Protein AF-A0A1B0BIH5-F1 (afdb_monomer)

Mean predicted aligned error: 12.1 Å

Sequence (195 aa):
MKLTLVIAVMALCLFLTCVTANADNYDKSQEFEDPSVKGFVGSVVWFFKMILQTLRGVNCTIKGAIMVIESSETMIADIQDCRVASSKEVEAVIDSAEEVIRIANNILHIGENVCNIPDGAEETDPDQVPPLMCTKLLLKEVIALNNQIGLTIKLVGMVPVDAGECVTTALYTYRNEIAGFPTFVKECSNRRQEN

Foldseek 3Di:
DDDDDDDDDDDDPDDDDDPDPDDPDPPDPPDPDPVVCVVVLVVLLVLLLVLLQWQLLLVLLLVLLVLLLVLLVQLVVLLVVVVDDDDPLLVVLNVLSVVLNVLSVQSVVLSVPPQVQPVCCCVVPGNDGTDPVSSVSNSVSSSVNVVSLVVSLVSLVVDDPVSDPSNNVSSVSSNVSSVCSSVSSVVSSPDDPPD

Organism: NCBI:txid67801

Structure (mmCIF, N/CA/C/O backbone):
data_AF-A0A1B0BIH5-F1
#
_entry.id   AF-A0A1B0BIH5-F1
#
loop_
_atom_site.group_PDB
_atom_site.id
_atom_site.type_symbol
_atom_site.label_atom_id
_atom_site.label_alt_id
_atom_site.label_comp_id
_atom_site.label_asym_id
_atom_site.label_entity_id
_atom_site.label_seq_id
_atom_site.pdbx_PDB_ins_code
_atom_site.Cartn_x
_atom_site.Cartn_y
_atom_site.Cartn_z
_atom_site.occupancy
_atom_site.B_iso_or_equiv
_atom_site.auth_seq_id
_atom_site.auth_comp_id
_atom_site.auth_asym_id
_atom_site.auth_atom_id
_atom_site.pdbx_PDB_model_num
ATOM 1 N N . MET A 1 1 ? -35.830 -22.202 -64.905 1.00 41.62 1 MET A N 1
ATOM 2 C CA . MET A 1 1 ? -35.700 -23.483 -64.179 1.00 41.62 1 MET A CA 1
ATOM 3 C C . MET A 1 1 ? -34.312 -23.578 -63.566 1.00 41.62 1 MET A C 1
ATOM 5 O O . MET A 1 1 ? -33.358 -23.781 -64.300 1.00 41.62 1 MET A O 1
ATOM 9 N N . LYS A 1 2 ? -34.211 -23.397 -62.247 1.00 36.97 2 LYS A N 1
ATOM 10 C CA . LYS A 1 2 ? -33.289 -24.099 -61.341 1.00 36.97 2 LYS A CA 1
ATOM 11 C C . LYS A 1 2 ? -33.862 -23.903 -59.936 1.00 36.97 2 LYS A C 1
ATOM 13 O O . LYS A 1 2 ? -34.159 -22.785 -59.533 1.00 36.97 2 LYS A O 1
ATOM 18 N N . LEU A 1 3 ? -34.156 -25.034 -59.317 1.00 37.34 3 LEU A N 1
ATOM 19 C CA . LEU A 1 3 ? -35.000 -25.271 -58.157 1.00 37.34 3 LEU A CA 1
ATOM 20 C C . LEU A 1 3 ? -34.135 -26.068 -57.181 1.00 37.34 3 LEU A C 1
ATOM 22 O O . LEU A 1 3 ? -33.681 -27.129 -57.589 1.00 37.34 3 LEU A O 1
ATOM 26 N N . THR A 1 4 ? -33.921 -25.539 -55.972 1.00 51.72 4 THR A N 1
ATOM 27 C CA . THR A 1 4 ? -33.514 -26.211 -54.708 1.00 51.72 4 THR A CA 1
ATOM 28 C C . THR A 1 4 ? -33.143 -25.078 -53.732 1.00 51.72 4 THR A C 1
ATOM 30 O O . THR A 1 4 ? -32.189 -24.361 -54.013 1.00 51.72 4 THR A O 1
ATOM 33 N N . LEU A 1 5 ? -33.907 -24.703 -52.691 1.00 40.91 5 LEU A N 1
ATOM 34 C CA . LEU A 1 5 ? -34.463 -25.492 -51.571 1.00 40.91 5 LEU A CA 1
ATOM 35 C C . LEU A 1 5 ? -33.300 -26.272 -50.913 1.00 40.91 5 LEU A C 1
ATOM 37 O O . LEU A 1 5 ? -32.733 -27.134 -51.569 1.00 40.91 5 LEU A O 1
ATOM 41 N N . VAL A 1 6 ? -32.837 -25.980 -49.688 1.00 43.03 6 VAL A N 1
ATOM 42 C CA . VAL A 1 6 ? -33.403 -26.531 -48.439 1.00 43.03 6 VAL A CA 1
ATOM 43 C C . VAL A 1 6 ? -32.473 -26.198 -47.241 1.00 43.03 6 VAL A C 1
ATOM 45 O O . VAL A 1 6 ? -31.282 -26.479 -47.295 1.00 43.03 6 VAL A O 1
ATOM 48 N N . ILE A 1 7 ? -33.094 -25.694 -46.163 1.00 50.44 7 ILE A N 1
ATOM 49 C CA . ILE A 1 7 ? -32.844 -25.894 -44.712 1.00 50.44 7 ILE A CA 1
ATOM 50 C C . ILE A 1 7 ? -31.737 -25.115 -43.975 1.00 50.44 7 ILE A C 1
ATOM 52 O O . ILE A 1 7 ? -30.540 -25.359 -44.079 1.00 50.44 7 ILE A O 1
ATOM 56 N N . ALA A 1 8 ? -32.245 -24.261 -43.080 1.00 42.44 8 ALA A N 1
ATOM 57 C CA . ALA A 1 8 ? -31.620 -23.763 -41.867 1.00 42.44 8 ALA A CA 1
ATOM 58 C C . ALA A 1 8 ? -31.309 -24.896 -40.873 1.00 42.44 8 ALA A C 1
ATOM 60 O O . ALA A 1 8 ? -32.195 -25.670 -40.519 1.00 42.44 8 ALA A O 1
ATOM 61 N N . VAL A 1 9 ? -30.087 -24.923 -40.345 1.00 45.00 9 VAL A N 1
ATOM 62 C CA . VAL A 1 9 ? -29.751 -25.680 -39.133 1.00 45.00 9 VAL A CA 1
ATOM 63 C C . VAL A 1 9 ? -29.505 -24.671 -38.014 1.00 45.00 9 VAL A C 1
ATOM 65 O O . VAL A 1 9 ? -28.382 -24.267 -37.741 1.00 45.00 9 VAL A O 1
ATOM 68 N N . MET A 1 10 ? -30.600 -24.225 -37.395 1.00 48.50 10 MET A N 1
ATOM 69 C CA . MET A 1 10 ? -30.589 -23.824 -35.991 1.00 48.50 10 MET A CA 1
ATOM 70 C C . MET A 1 10 ? -30.958 -25.064 -35.183 1.00 48.50 10 MET A C 1
ATOM 72 O O . MET A 1 10 ? -32.123 -25.452 -35.159 1.00 48.50 10 MET A O 1
ATOM 76 N N . ALA A 1 11 ? -29.975 -25.684 -34.537 1.00 38.00 11 ALA A N 1
ATOM 77 C CA . ALA A 1 11 ? -30.219 -26.594 -33.428 1.00 38.00 11 ALA A CA 1
ATOM 78 C C . ALA A 1 11 ? -28.951 -26.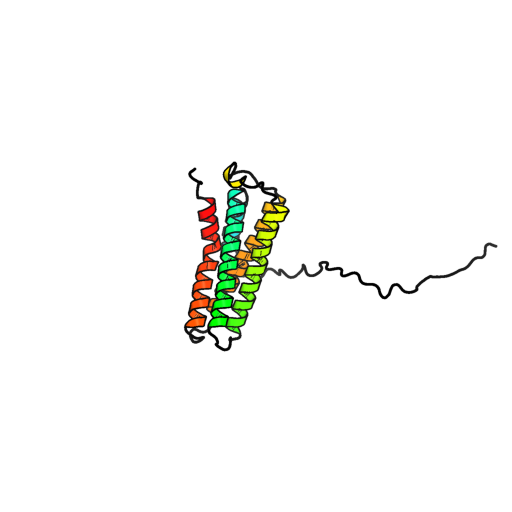746 -32.580 1.00 38.00 11 ALA A C 1
ATOM 80 O O . ALA A 1 11 ? -27.933 -27.236 -33.053 1.00 38.00 11 ALA A O 1
ATOM 81 N N . LEU A 1 12 ? -29.092 -26.351 -31.313 1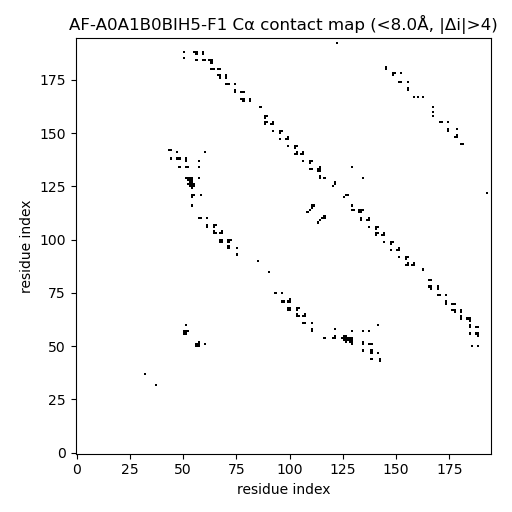.00 39.91 12 LEU A N 1
ATOM 82 C CA . LEU A 1 12 ? -28.483 -26.978 -30.140 1.00 39.91 12 LEU A CA 1
ATOM 83 C C . LEU A 1 12 ? -26.952 -27.145 -30.129 1.00 39.91 12 LEU A C 1
ATOM 85 O O . LEU A 1 12 ? -26.424 -28.224 -30.367 1.00 39.91 12 LEU A O 1
ATOM 89 N N . CYS A 1 13 ? -26.274 -26.117 -29.623 1.00 35.59 13 CYS A N 1
ATOM 90 C CA . CYS A 1 13 ? -25.141 -26.314 -28.716 1.00 35.59 13 CYS A CA 1
ATOM 91 C C . CYS A 1 13 ? -25.508 -25.700 -27.358 1.00 35.59 13 CYS A C 1
ATOM 93 O O . CYS A 1 13 ? -25.005 -24.647 -26.978 1.00 35.59 13 CYS A O 1
ATOM 95 N N . LEU A 1 14 ? -26.445 -26.335 -26.650 1.00 45.31 14 LEU A N 1
ATOM 96 C CA . LEU A 1 14 ? -26.559 -26.185 -25.202 1.00 45.31 14 LEU A CA 1
ATOM 97 C C . LEU A 1 14 ? -25.974 -27.446 -24.563 1.00 45.31 14 LEU A C 1
ATOM 99 O O . LEU A 1 14 ? -26.313 -28.556 -24.966 1.00 45.31 14 LEU A O 1
ATOM 103 N N . PHE A 1 15 ? -25.146 -27.212 -23.545 1.00 48.34 15 PHE A N 1
ATOM 104 C CA . PHE A 1 15 ? -24.547 -28.171 -22.613 1.00 48.34 15 PHE A CA 1
ATOM 105 C C . PHE A 1 15 ? -23.306 -28.925 -23.100 1.00 48.34 15 PHE A C 1
ATOM 107 O O . PHE A 1 15 ? -23.358 -30.114 -23.382 1.00 48.34 15 PHE A O 1
ATOM 114 N N . LEU A 1 16 ? -22.157 -28.244 -23.062 1.00 40.78 16 LEU A N 1
ATOM 115 C CA . LEU A 1 16 ? -20.954 -28.772 -22.411 1.00 40.78 16 LEU A CA 1
ATOM 116 C C . LEU A 1 16 ? -20.004 -27.611 -22.072 1.00 40.78 16 LEU A C 1
ATOM 118 O O . LEU A 1 16 ? -19.616 -26.816 -22.920 1.00 40.78 16 LEU A O 1
ATOM 122 N N . THR A 1 17 ? -19.737 -27.509 -20.775 1.00 51.06 17 THR A N 1
ATOM 123 C CA . THR A 1 17 ? -18.776 -26.676 -20.042 1.00 51.06 17 THR A CA 1
ATOM 124 C C . THR A 1 17 ? -17.623 -26.065 -20.847 1.00 51.06 17 THR A C 1
ATOM 126 O O . THR A 1 17 ? -16.693 -26.768 -21.232 1.00 51.06 17 THR A O 1
ATOM 129 N N . CYS A 1 18 ? -17.605 -24.734 -20.920 1.00 36.53 18 CYS A N 1
ATOM 130 C CA . CYS A 1 18 ? -16.373 -23.953 -20.899 1.00 36.53 18 CYS A CA 1
ATOM 131 C C . CYS A 1 18 ? -16.541 -22.866 -19.837 1.00 36.53 18 CYS A C 1
ATOM 133 O O . CYS A 1 18 ? -17.320 -21.930 -20.001 1.00 36.53 18 CYS A O 1
ATOM 135 N N . VAL A 1 19 ? -15.825 -23.029 -18.725 1.00 42.16 19 VAL A N 1
ATOM 136 C CA . VAL A 1 19 ? -15.464 -21.927 -17.837 1.00 42.16 19 VAL A CA 1
ATOM 137 C C . VAL A 1 19 ? -14.677 -20.941 -18.692 1.00 42.16 19 VAL A C 1
ATOM 139 O O . VAL A 1 19 ? -13.535 -21.200 -19.055 1.00 42.16 19 VAL A O 1
ATOM 142 N N . THR A 1 20 ? -15.307 -19.831 -19.055 1.00 40.75 20 THR A N 1
ATOM 143 C CA . THR A 1 20 ? -14.610 -18.648 -19.547 1.00 40.75 20 THR A CA 1
ATOM 144 C C . THR A 1 20 ? -14.736 -17.583 -18.475 1.00 40.75 20 THR A C 1
ATOM 146 O O . THR A 1 20 ? -15.697 -16.818 -18.442 1.00 40.75 20 THR A O 1
ATOM 149 N N . ALA A 1 21 ? -13.756 -17.564 -17.575 1.00 42.09 21 ALA A N 1
ATOM 150 C CA . ALA A 1 21 ? -13.329 -16.320 -16.966 1.00 42.09 21 ALA A CA 1
ATOM 151 C C . ALA A 1 21 ? -12.783 -15.444 -18.101 1.00 42.09 21 ALA A C 1
ATOM 153 O O . ALA A 1 21 ? -11.800 -15.812 -18.732 1.00 42.09 21 ALA A O 1
ATOM 154 N N . ASN A 1 22 ? -13.484 -14.361 -18.417 1.00 36.41 22 ASN A N 1
ATOM 155 C CA . ASN A 1 22 ? -12.976 -13.169 -19.094 1.00 36.41 22 ASN A CA 1
ATOM 156 C C . ASN A 1 22 ? -14.029 -12.088 -18.830 1.00 36.41 22 ASN A C 1
ATOM 158 O O . ASN A 1 22 ? -15.199 -12.260 -19.147 1.00 36.41 22 ASN A O 1
ATOM 162 N N . ALA A 1 23 ? -13.705 -11.149 -17.949 1.00 39.81 23 ALA A N 1
ATOM 163 C CA . ALA A 1 23 ? -13.048 -9.906 -18.339 1.00 39.81 23 ALA A CA 1
ATOM 164 C C . ALA A 1 23 ? -14.039 -9.006 -19.074 1.00 39.81 23 ALA A C 1
ATOM 166 O O . ALA A 1 23 ? -13.910 -8.843 -20.270 1.00 39.81 23 ALA A O 1
ATOM 167 N N . ASP A 1 24 ? -15.010 -8.466 -18.331 1.00 34.19 24 ASP A N 1
ATOM 168 C CA . ASP A 1 24 ? -15.819 -7.299 -18.702 1.00 34.19 24 ASP A CA 1
ATOM 169 C C . ASP A 1 24 ? -16.400 -6.676 -17.417 1.00 34.19 24 ASP A C 1
ATOM 171 O O . ASP A 1 24 ? -17.595 -6.720 -17.139 1.00 34.19 24 ASP A O 1
ATOM 175 N N . ASN A 1 25 ? -15.527 -6.129 -16.569 1.00 36.31 25 ASN A N 1
ATOM 176 C CA . ASN A 1 25 ? -15.916 -5.082 -15.621 1.00 36.31 25 ASN A CA 1
ATOM 177 C C . ASN A 1 25 ? -14.732 -4.130 -15.427 1.00 36.31 25 ASN A C 1
ATOM 179 O O . ASN A 1 25 ? -14.110 -4.053 -14.372 1.00 36.31 25 ASN A O 1
ATOM 183 N N . TYR A 1 26 ? -14.360 -3.481 -16.528 1.00 39.31 26 TYR A N 1
ATOM 184 C CA . TYR A 1 26 ? -13.350 -2.433 -16.564 1.00 39.31 26 TYR A CA 1
ATOM 185 C C . TYR A 1 26 ? -13.995 -1.145 -17.074 1.00 39.31 26 TYR A C 1
ATOM 187 O O . TYR A 1 26 ? -13.662 -0.664 -18.149 1.00 39.31 26 TYR A O 1
ATOM 195 N N . ASP A 1 27 ? -14.967 -0.623 -16.328 1.00 39.25 27 ASP A N 1
ATOM 196 C CA . ASP A 1 27 ? -15.373 0.780 -16.444 1.00 39.25 27 ASP A CA 1
ATOM 197 C C . ASP A 1 27 ? -16.138 1.237 -15.197 1.00 39.25 27 ASP A C 1
ATOM 199 O O . ASP A 1 27 ? -17.362 1.372 -15.203 1.00 39.25 27 ASP A O 1
ATOM 203 N N . LYS A 1 28 ? -15.413 1.445 -14.089 1.00 28.50 28 LYS A N 1
ATOM 204 C CA . LYS A 1 28 ? -15.825 2.431 -13.078 1.00 28.50 28 LYS A CA 1
ATOM 205 C C . LYS A 1 28 ? -14.696 2.861 -12.146 1.00 28.50 28 LYS A C 1
ATOM 207 O O . LYS A 1 28 ? -14.853 2.910 -10.934 1.00 28.50 28 LYS A O 1
ATOM 212 N N . SER A 1 29 ? -13.568 3.270 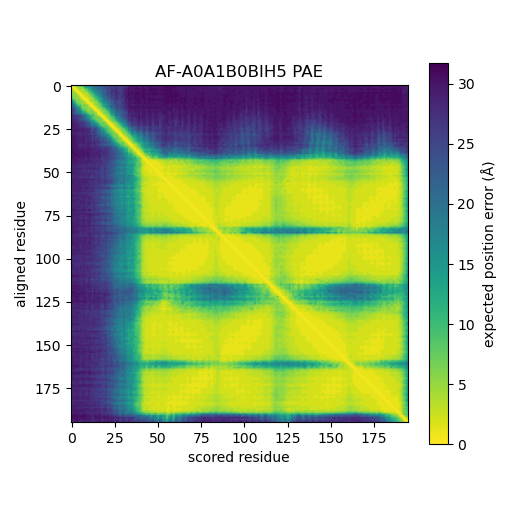-12.712 1.00 38.97 29 SER A N 1
ATOM 213 C CA . SER A 1 29 ? -12.691 4.224 -12.026 1.00 38.97 29 SER A CA 1
ATOM 214 C C . SER A 1 29 ? -13.138 5.629 -12.424 1.00 38.97 29 SER A C 1
ATOM 216 O O . SER A 1 29 ? -12.402 6.359 -13.080 1.00 38.97 29 SER A O 1
ATOM 218 N N . GLN A 1 30 ? -14.387 5.989 -12.094 1.00 32.81 30 GLN A N 1
ATOM 219 C CA . GLN A 1 30 ? -14.792 7.390 -12.133 1.00 32.81 30 GLN A CA 1
ATOM 220 C C . GLN A 1 30 ? -14.002 8.112 -11.046 1.00 32.81 30 GLN A C 1
ATOM 222 O O . GLN A 1 30 ? -14.322 8.051 -9.865 1.00 32.81 30 GLN A O 1
ATOM 227 N N . GLU A 1 31 ? -12.911 8.708 -11.504 1.00 41.88 31 GLU A N 1
ATOM 228 C CA . GLU A 1 31 ? -12.283 9.939 -11.055 1.00 41.88 31 GLU A CA 1
ATOM 229 C C . GLU A 1 31 ? -13.140 10.724 -10.047 1.00 41.88 31 GLU A C 1
ATOM 231 O O . GLU A 1 31 ? -13.912 11.616 -10.396 1.00 41.88 31 GLU A O 1
ATOM 236 N N . PHE A 1 32 ? -12.996 10.389 -8.763 1.00 34.03 32 PHE A N 1
ATOM 237 C CA . PHE A 1 32 ? -13.359 11.286 -7.674 1.00 34.03 32 PHE A CA 1
ATOM 238 C C . PHE A 1 32 ? -12.209 12.289 -7.515 1.00 34.03 32 PHE A C 1
ATOM 240 O O . PHE A 1 32 ? -11.380 12.193 -6.611 1.00 34.03 32 PHE A O 1
ATOM 247 N N . GLU A 1 33 ? -12.106 13.223 -8.463 1.00 39.44 33 GLU A N 1
ATOM 248 C CA . GLU A 1 33 ? -11.254 14.400 -8.317 1.00 39.44 33 GLU A CA 1
ATOM 249 C C . GLU A 1 33 ? -11.951 15.393 -7.375 1.00 39.44 33 GLU A C 1
ATOM 251 O O . GLU A 1 33 ? -12.768 16.217 -7.784 1.00 39.44 33 GLU A O 1
ATOM 256 N N . ASP A 1 34 ? -11.612 15.328 -6.087 1.00 38.59 34 ASP A N 1
ATOM 257 C CA . ASP A 1 34 ? -11.803 16.465 -5.188 1.00 38.59 34 ASP A CA 1
ATOM 258 C C . ASP A 1 34 ? -10.866 17.605 -5.655 1.00 38.59 34 ASP A C 1
ATOM 260 O O . ASP A 1 34 ? -9.644 17.413 -5.722 1.00 38.59 34 ASP A O 1
ATOM 264 N N . PRO A 1 35 ? -11.384 18.802 -5.986 1.00 32.34 35 PRO A N 1
ATOM 265 C CA . PRO A 1 35 ? -10.587 19.904 -6.526 1.00 32.34 35 PRO A CA 1
ATOM 266 C C . PRO A 1 35 ? -9.498 20.423 -5.568 1.00 32.34 35 PRO A C 1
ATOM 268 O O . PRO A 1 35 ? -8.569 21.090 -6.024 1.00 32.34 35 PRO A O 1
ATOM 271 N N . SER A 1 36 ? -9.547 20.093 -4.271 1.00 33.06 36 SER A N 1
ATOM 272 C CA . SER A 1 36 ? -8.481 20.409 -3.305 1.00 33.06 36 SER A CA 1
ATOM 273 C C . SER A 1 36 ? -7.275 19.452 -3.370 1.00 33.06 36 SER A C 1
ATOM 275 O O . SER A 1 36 ? -6.185 19.785 -2.904 1.00 33.06 36 SER A O 1
ATOM 277 N N . VAL A 1 37 ? -7.435 18.285 -4.006 1.00 42.53 37 VAL A N 1
ATOM 278 C CA . VAL A 1 37 ? -6.454 17.184 -4.060 1.00 42.53 37 VAL A CA 1
ATOM 279 C C . VAL A 1 37 ? -5.566 17.246 -5.319 1.00 42.53 37 VAL A C 1
ATOM 281 O O . VAL A 1 37 ? -4.496 16.632 -5.375 1.00 42.53 37 VAL A O 1
ATOM 284 N N . LYS A 1 38 ? -5.936 18.073 -6.307 1.00 37.28 38 LYS A N 1
ATOM 285 C CA . LYS A 1 38 ? -5.273 18.177 -7.622 1.00 37.28 38 LYS A CA 1
ATOM 286 C C . LYS A 1 38 ? -3.800 18.620 -7.552 1.00 37.28 38 LYS A C 1
ATOM 288 O O . LYS A 1 38 ? -2.982 18.190 -8.362 1.00 37.28 38 LYS A O 1
ATOM 293 N N . GLY A 1 39 ? -3.434 19.422 -6.546 1.00 35.12 39 GLY A N 1
ATOM 294 C CA . GLY A 1 39 ? -2.041 19.826 -6.295 1.00 35.12 39 GLY A CA 1
ATOM 295 C C . GLY A 1 39 ? -1.184 18.752 -5.608 1.00 35.12 39 GLY A C 1
ATOM 296 O O . GLY A 1 39 ? 0.021 18.687 -5.839 1.00 35.12 39 GLY A O 1
ATOM 297 N N . PHE A 1 40 ? -1.798 17.881 -4.801 1.00 47.50 40 PHE A N 1
ATOM 298 C CA . PHE A 1 40 ? -1.109 16.812 -4.069 1.00 47.50 40 PHE A CA 1
ATOM 299 C C . PHE A 1 40 ? -0.869 15.580 -4.957 1.00 47.50 40 PHE A C 1
ATOM 301 O O . PHE A 1 40 ? 0.225 15.015 -4.958 1.00 47.50 40 PHE A O 1
ATOM 308 N N . VAL A 1 41 ? -1.848 15.226 -5.798 1.00 53.81 41 VAL A N 1
ATOM 309 C CA . VAL A 1 41 ? -1.760 14.079 -6.722 1.00 53.81 41 VAL A CA 1
ATOM 310 C C . VAL A 1 41 ? -0.685 14.290 -7.785 1.00 53.81 41 VAL A C 1
ATOM 312 O O . VAL A 1 41 ? 0.080 13.370 -8.066 1.00 53.81 41 VAL A O 1
ATOM 315 N N . GLY A 1 42 ? -0.540 15.509 -8.317 1.00 62.81 42 GLY A N 1
ATOM 316 C CA . GLY A 1 42 ? 0.505 15.812 -9.302 1.00 62.81 42 GLY A CA 1
ATOM 317 C C . GLY A 1 42 ? 1.925 15.545 -8.784 1.00 62.81 42 GLY A C 1
ATOM 318 O O . GLY A 1 42 ? 2.760 15.015 -9.518 1.00 62.81 42 GLY A O 1
ATOM 319 N N . SER A 1 43 ? 2.181 15.845 -7.506 1.00 76.62 43 SER A N 1
ATOM 320 C CA . SER A 1 43 ? 3.485 15.638 -6.861 1.00 76.62 43 SER A CA 1
ATOM 321 C C . SER A 1 43 ? 3.814 14.150 -6.687 1.00 76.62 43 SER A C 1
ATOM 323 O O . SER A 1 43 ? 4.913 13.710 -7.027 1.00 76.62 43 SER A O 1
ATOM 325 N N . VAL A 1 44 ? 2.841 13.352 -6.236 1.00 78.62 44 VAL A N 1
ATOM 326 C CA . VAL A 1 44 ? 3.016 11.907 -6.016 1.00 78.62 44 VAL A CA 1
ATOM 327 C C . VAL A 1 44 ? 3.174 11.146 -7.334 1.00 78.62 44 VAL A C 1
ATOM 329 O O . VAL A 1 44 ? 4.059 10.301 -7.460 1.00 78.62 44 VAL A O 1
ATOM 332 N N . VAL A 1 45 ? 2.375 11.484 -8.351 1.00 83.06 45 VAL A N 1
ATOM 333 C CA . VAL A 1 45 ? 2.488 10.892 -9.694 1.00 83.06 45 VAL A CA 1
ATOM 334 C C . VAL A 1 45 ? 3.870 11.158 -10.287 1.00 83.06 45 VAL A C 1
ATOM 336 O O . VAL A 1 45 ? 4.501 10.252 -10.832 1.00 83.06 45 VAL A O 1
ATOM 339 N N . TRP A 1 46 ? 4.358 12.397 -10.179 1.00 88.06 46 TRP A N 1
ATOM 340 C CA . TRP A 1 46 ? 5.679 12.758 -10.685 1.00 88.06 46 TRP A CA 1
ATOM 341 C C . TRP A 1 46 ? 6.797 12.028 -9.932 1.00 88.06 46 TRP A C 1
ATOM 343 O O . TRP A 1 46 ? 7.707 11.492 -10.562 1.00 88.06 46 TRP A O 1
ATOM 353 N N . PHE A 1 47 ? 6.689 11.937 -8.607 1.00 89.62 47 PHE A N 1
ATOM 354 C CA . PHE A 1 47 ? 7.613 11.184 -7.764 1.00 89.62 47 PHE A CA 1
ATOM 355 C C . PHE A 1 47 ? 7.727 9.711 -8.188 1.00 89.62 47 PHE A C 1
ATOM 357 O O . PHE A 1 47 ? 8.828 9.246 -8.486 1.00 89.62 47 PHE A O 1
ATOM 364 N N . PHE A 1 48 ? 6.608 8.990 -8.302 1.00 90.88 48 PHE A N 1
ATOM 365 C CA . PHE A 1 48 ? 6.645 7.582 -8.710 1.00 90.88 48 PHE A CA 1
ATOM 366 C C . PHE A 1 48 ? 7.081 7.406 -10.162 1.00 90.88 48 PHE A C 1
ATOM 368 O O . PHE A 1 48 ? 7.795 6.458 -10.478 1.00 90.88 48 PHE A O 1
ATOM 375 N N . LYS A 1 49 ? 6.744 8.352 -11.044 1.00 91.31 49 LYS A N 1
ATOM 376 C CA . LYS A 1 49 ? 7.261 8.354 -12.415 1.00 91.31 49 LYS A CA 1
ATOM 377 C C . LYS A 1 49 ? 8.788 8.447 -12.454 1.00 91.31 49 LYS A C 1
ATOM 379 O O . LYS A 1 49 ? 9.379 7.825 -13.326 1.00 91.31 49 LYS A O 1
ATOM 384 N N . MET A 1 50 ? 9.410 9.209 -11.554 1.00 90.94 50 MET A N 1
ATOM 385 C CA . MET A 1 50 ? 10.871 9.309 -11.459 1.00 90.94 50 MET A CA 1
ATOM 386 C C . MET A 1 50 ? 11.493 8.038 -10.878 1.00 90.94 50 MET A C 1
ATOM 388 O O . MET A 1 50 ? 12.499 7.566 -11.393 1.00 90.94 50 MET A O 1
ATOM 392 N N . ILE A 1 51 ? 10.891 7.453 -9.840 1.00 90.25 51 ILE A N 1
ATOM 393 C CA . ILE A 1 51 ? 11.411 6.226 -9.222 1.00 90.25 51 ILE A CA 1
ATOM 394 C C . ILE A 1 51 ? 11.335 5.037 -10.181 1.00 90.25 51 ILE A C 1
ATOM 396 O O . ILE A 1 51 ? 12.308 4.312 -10.340 1.00 90.25 51 ILE A O 1
ATOM 400 N N . LEU A 1 52 ? 10.218 4.857 -10.884 1.00 93.44 52 LEU A N 1
ATOM 401 C CA . LEU A 1 52 ? 10.003 3.708 -11.771 1.00 93.44 52 LEU A CA 1
ATOM 402 C C . LEU A 1 52 ? 10.813 3.759 -13.084 1.00 93.44 52 LEU A C 1
ATOM 404 O O . LEU A 1 52 ? 10.607 2.922 -13.966 1.00 93.44 52 LEU A O 1
ATOM 408 N N . GLN A 1 53 ? 11.708 4.740 -13.241 1.00 90.12 53 GLN A N 1
ATOM 409 C CA . GLN A 1 53 ? 12.657 4.814 -14.357 1.00 90.12 53 GLN A CA 1
ATOM 410 C C . GLN A 1 53 ? 13.883 3.918 -14.171 1.00 90.12 53 GLN A C 1
ATOM 412 O O . GLN A 1 53 ? 14.649 3.774 -15.119 1.00 90.12 53 GLN A O 1
ATOM 417 N N . THR A 1 54 ? 14.062 3.317 -12.993 1.00 90.06 54 THR A N 1
ATOM 418 C CA . THR A 1 54 ? 15.188 2.424 -12.698 1.00 90.06 54 THR A CA 1
ATOM 419 C C . THR A 1 54 ? 14.706 1.085 -12.147 1.00 90.06 54 THR A C 1
ATOM 421 O O . THR A 1 54 ? 13.665 1.015 -11.483 1.00 90.06 54 THR A O 1
ATOM 424 N N . LEU A 1 55 ? 15.470 0.013 -12.381 1.00 88.81 55 LEU A N 1
ATOM 425 C CA . LEU A 1 55 ? 15.203 -1.300 -11.782 1.00 88.81 55 LEU A CA 1
ATOM 426 C C . LEU A 1 55 ? 15.186 -1.238 -10.255 1.00 88.81 55 LEU A C 1
ATOM 428 O O . LEU A 1 55 ? 14.310 -1.833 -9.625 1.00 88.81 55 LEU A O 1
ATOM 432 N N . ARG A 1 56 ? 16.092 -0.456 -9.651 1.00 89.56 56 ARG A N 1
ATOM 433 C CA . ARG A 1 56 ? 16.089 -0.218 -8.203 1.00 89.56 56 ARG A CA 1
ATOM 434 C C . ARG A 1 56 ? 14.751 0.349 -7.740 1.00 89.56 56 ARG A C 1
ATOM 436 O O . ARG A 1 56 ? 14.191 -0.122 -6.754 1.00 89.56 56 ARG A O 1
ATOM 443 N N . GLY A 1 57 ? 14.228 1.353 -8.439 1.00 91.69 57 GLY A N 1
ATOM 444 C CA . GLY A 1 57 ? 12.957 1.960 -8.073 1.00 91.69 57 GLY A CA 1
ATOM 445 C C . GLY A 1 57 ? 11.762 1.028 -8.261 1.00 91.69 57 GLY A C 1
ATOM 446 O O . GLY A 1 57 ? 10.859 1.029 -7.423 1.00 91.69 57 GLY A O 1
ATOM 447 N N . VAL A 1 58 ? 11.782 0.177 -9.290 1.00 92.75 58 VAL A N 1
ATOM 448 C CA . VAL A 1 58 ? 10.796 -0.902 -9.457 1.00 92.75 58 VAL A CA 1
ATOM 449 C C . VAL A 1 58 ? 10.851 -1.883 -8.282 1.00 92.75 58 VAL A C 1
ATOM 451 O O . VAL A 1 58 ? 9.828 -2.097 -7.634 1.00 92.75 58 VAL A O 1
ATOM 454 N N . ASN A 1 59 ? 12.030 -2.406 -7.935 1.00 91.81 59 ASN A N 1
ATOM 455 C CA . ASN A 1 59 ? 12.188 -3.338 -6.813 1.00 91.81 59 ASN A CA 1
ATOM 456 C C . ASN A 1 59 ? 11.734 -2.712 -5.482 1.00 91.81 59 ASN A C 1
ATOM 458 O O . ASN A 1 59 ? 10.990 -3.311 -4.710 1.00 91.81 59 ASN A O 1
ATOM 462 N N . CYS A 1 60 ? 12.115 -1.460 -5.227 1.00 94.00 60 CYS A N 1
ATOM 463 C CA . CYS A 1 60 ? 11.688 -0.730 -4.035 1.00 94.00 60 CYS A CA 1
ATOM 464 C C . CYS A 1 60 ? 10.176 -0.502 -3.970 1.00 94.00 60 CYS A C 1
ATOM 466 O O . CYS A 1 60 ? 9.598 -0.534 -2.886 1.00 94.00 60 CYS A O 1
ATOM 468 N N . THR A 1 61 ? 9.532 -0.307 -5.119 1.00 95.44 61 THR A N 1
ATOM 469 C CA . THR A 1 61 ? 8.073 -0.208 -5.209 1.00 95.44 61 THR A CA 1
ATOM 470 C C . THR A 1 61 ? 7.409 -1.538 -4.853 1.00 95.44 61 THR A C 1
ATOM 472 O O . THR A 1 61 ? 6.456 -1.542 -4.079 1.00 95.44 61 THR A O 1
ATOM 475 N N . ILE A 1 62 ? 7.938 -2.662 -5.347 1.00 95.06 62 ILE A N 1
ATOM 476 C CA . ILE A 1 62 ? 7.446 -4.009 -5.015 1.00 95.06 62 ILE A CA 1
ATOM 477 C C . ILE A 1 62 ? 7.617 -4.288 -3.516 1.00 95.06 62 ILE A C 1
ATOM 479 O O . ILE A 1 62 ? 6.662 -4.681 -2.856 1.00 95.06 62 ILE A O 1
ATOM 483 N N . LYS A 1 63 ? 8.790 -3.991 -2.940 1.00 94.88 63 LYS A N 1
ATOM 484 C CA . LYS A 1 63 ? 9.024 -4.103 -1.487 1.00 94.88 63 LYS A CA 1
ATOM 485 C C . LYS A 1 63 ? 8.060 -3.238 -0.673 1.00 94.88 63 LYS A C 1
ATOM 487 O O . LYS A 1 63 ? 7.592 -3.661 0.377 1.00 94.88 63 LYS A O 1
ATOM 492 N N . GLY A 1 64 ? 7.745 -2.040 -1.164 1.00 96.38 64 GLY A N 1
ATOM 493 C CA . GLY A 1 64 ? 6.753 -1.171 -0.535 1.00 96.38 64 GLY A CA 1
ATOM 494 C C . GLY A 1 64 ? 5.343 -1.761 -0.600 1.00 96.38 64 GLY A C 1
ATOM 495 O O . GLY A 1 64 ? 4.602 -1.659 0.369 1.00 96.38 64 GLY A O 1
ATOM 496 N N . ALA A 1 65 ? 4.980 -2.406 -1.711 1.00 97.56 65 ALA A N 1
ATOM 497 C CA . ALA A 1 65 ? 3.702 -3.098 -1.841 1.00 97.56 65 ALA A CA 1
ATOM 498 C C . ALA A 1 65 ? 3.600 -4.292 -0.875 1.00 97.56 65 ALA A C 1
ATOM 500 O O . ALA A 1 65 ? 2.561 -4.448 -0.243 1.00 97.56 65 ALA A O 1
ATOM 501 N N . ILE A 1 66 ? 4.680 -5.064 -0.693 1.00 97.38 66 ILE A N 1
ATOM 502 C CA . ILE A 1 66 ? 4.746 -6.152 0.302 1.00 97.38 66 ILE A CA 1
ATOM 503 C C . ILE A 1 66 ? 4.488 -5.617 1.713 1.00 97.38 66 ILE A C 1
ATOM 505 O O . ILE A 1 66 ? 3.607 -6.127 2.393 1.00 97.38 66 ILE A O 1
ATOM 509 N N . MET A 1 67 ? 5.177 -4.545 2.122 1.00 97.38 67 MET A N 1
ATOM 510 C CA . MET A 1 67 ? 4.943 -3.920 3.432 1.00 97.38 67 MET A CA 1
ATOM 511 C C . MET A 1 67 ? 3.466 -3.551 3.628 1.00 97.38 67 MET A C 1
ATOM 513 O O . MET A 1 67 ? 2.884 -3.820 4.672 1.00 97.38 67 MET A O 1
ATOM 517 N N . VAL A 1 68 ? 2.843 -2.939 2.620 1.00 98.00 68 VAL A N 1
ATOM 518 C CA . VAL A 1 68 ? 1.441 -2.517 2.708 1.00 98.00 68 VAL A CA 1
ATOM 519 C C . VAL A 1 68 ? 0.482 -3.715 2.795 1.00 98.00 68 VAL A C 1
ATOM 521 O O . VAL A 1 68 ? -0.538 -3.614 3.483 1.00 98.00 68 VAL A O 1
ATOM 524 N N . ILE A 1 69 ? 0.797 -4.840 2.141 1.00 98.44 69 ILE A N 1
ATOM 525 C CA . ILE A 1 69 ? 0.057 -6.104 2.290 1.00 98.44 69 ILE A CA 1
ATOM 526 C C . ILE A 1 69 ? 0.170 -6.598 3.733 1.00 98.44 69 ILE A C 1
ATOM 528 O O . ILE A 1 69 ? -0.856 -6.754 4.389 1.00 98.44 69 ILE A O 1
ATOM 532 N N . GLU A 1 70 ? 1.394 -6.755 4.245 1.00 98.31 70 GLU A N 1
ATOM 533 C CA . GLU A 1 70 ? 1.661 -7.266 5.598 1.00 98.31 70 GLU A CA 1
ATOM 534 C C . GLU A 1 70 ? 0.953 -6.431 6.676 1.00 98.31 70 GLU A C 1
ATOM 536 O O . GLU A 1 70 ? 0.283 -6.979 7.553 1.00 98.31 70 GLU A O 1
ATOM 541 N N . SER A 1 71 ? 1.023 -5.100 6.578 1.00 98.25 71 SER A N 1
ATOM 542 C CA . SER A 1 71 ? 0.315 -4.186 7.483 1.00 98.25 71 SER A CA 1
ATOM 543 C C . SER A 1 71 ? -1.207 -4.334 7.403 1.00 98.25 71 SER A C 1
ATOM 545 O O . SER A 1 71 ? -1.894 -4.262 8.421 1.00 98.25 71 SER A O 1
ATOM 547 N N . SER A 1 72 ? -1.754 -4.534 6.200 1.00 98.50 72 SER A N 1
ATOM 548 C CA . SER A 1 72 ? -3.202 -4.684 6.002 1.00 98.50 72 SER A CA 1
ATOM 549 C C . SER A 1 72 ? -3.713 -6.013 6.555 1.00 98.50 72 SER A C 1
ATOM 551 O O . SER A 1 72 ? -4.723 -6.031 7.253 1.00 98.50 72 SER A O 1
ATOM 553 N N . GLU A 1 73 ? -3.000 -7.111 6.303 1.00 98.38 73 GLU A N 1
ATOM 554 C CA . GLU A 1 73 ? -3.329 -8.431 6.850 1.00 98.38 73 GLU A CA 1
ATOM 555 C C . GLU A 1 73 ? -3.226 -8.449 8.379 1.00 98.38 73 GLU A C 1
ATOM 557 O O . GLU A 1 73 ? -4.124 -8.960 9.050 1.00 98.38 73 GLU A O 1
ATOM 562 N N . THR A 1 74 ? -2.177 -7.828 8.931 1.00 98.38 74 THR A N 1
ATOM 563 C CA . THR A 1 74 ? -1.984 -7.703 10.385 1.00 98.38 74 THR A CA 1
ATOM 564 C C . THR A 1 74 ? -3.138 -6.942 11.028 1.00 98.38 74 THR A C 1
ATOM 566 O O . THR A 1 74 ? -3.704 -7.407 12.011 1.00 98.38 74 THR A O 1
ATOM 569 N N . MET A 1 75 ? -3.562 -5.820 10.441 1.00 97.69 75 MET A N 1
ATOM 570 C CA . MET A 1 75 ? -4.705 -5.056 10.943 1.00 97.69 75 MET A CA 1
ATOM 571 C C . MET A 1 75 ? -5.998 -5.874 10.961 1.00 97.69 75 MET A C 1
ATOM 573 O O . MET A 1 75 ? -6.722 -5.856 11.958 1.00 97.69 75 MET A O 1
ATOM 577 N N . ILE A 1 76 ? -6.287 -6.598 9.874 1.00 97.56 76 ILE A N 1
ATOM 578 C CA . ILE A 1 76 ? -7.489 -7.436 9.780 1.00 97.56 76 ILE A CA 1
ATOM 579 C C . ILE A 1 76 ? -7.459 -8.519 10.868 1.00 97.56 76 ILE A C 1
ATOM 581 O O . ILE A 1 76 ? -8.468 -8.732 11.544 1.00 97.56 76 ILE A O 1
ATOM 585 N N . ALA A 1 77 ? -6.309 -9.165 11.073 1.00 97.44 77 ALA A N 1
ATOM 586 C CA . ALA A 1 77 ? -6.128 -10.166 12.120 1.00 97.44 77 ALA A CA 1
ATOM 587 C C . ALA A 1 77 ? -6.293 -9.568 13.530 1.00 97.44 77 ALA A C 1
ATOM 589 O O . ALA A 1 77 ? -7.058 -10.102 14.334 1.00 97.44 77 ALA A O 1
ATOM 590 N N . ASP A 1 78 ? -5.663 -8.424 13.807 1.00 96.56 78 ASP A N 1
ATOM 591 C CA . ASP A 1 78 ? -5.743 -7.741 15.101 1.00 96.56 78 ASP A CA 1
ATOM 592 C C . ASP A 1 78 ? -7.190 -7.358 15.453 1.00 96.56 78 ASP A C 1
ATOM 594 O O . ASP A 1 78 ? -7.635 -7.554 16.586 1.00 96.56 78 ASP A O 1
ATOM 598 N N . ILE A 1 79 ? -7.969 -6.859 14.484 1.00 94.88 79 ILE A N 1
ATOM 599 C CA . ILE A 1 79 ? -9.385 -6.524 14.704 1.00 94.88 79 ILE A CA 1
ATOM 600 C C . ILE A 1 79 ? -10.221 -7.777 14.985 1.00 94.88 79 ILE A C 1
ATOM 602 O O . ILE A 1 79 ? -11.085 -7.747 15.869 1.00 94.88 79 ILE A O 1
ATOM 606 N N . GLN A 1 80 ? -9.967 -8.886 14.285 1.00 93.19 80 GLN A N 1
ATOM 607 C CA . GLN A 1 80 ? -10.637 -10.162 14.564 1.00 93.19 80 GLN A CA 1
ATOM 608 C C . GLN A 1 80 ? -10.325 -10.658 15.987 1.00 93.19 80 GLN A C 1
ATOM 610 O O . GLN A 1 80 ? -11.226 -11.111 16.705 1.00 93.19 80 GLN A O 1
ATOM 615 N N . ASP A 1 81 ? -9.079 -10.501 16.433 1.00 95.00 81 ASP A N 1
ATOM 616 C CA . ASP A 1 81 ? -8.627 -10.893 17.769 1.00 95.00 81 ASP A CA 1
ATOM 617 C C . ASP A 1 81 ? -9.178 -10.006 18.893 1.00 95.00 81 ASP A C 1
ATOM 619 O O . ASP A 1 81 ? -9.317 -10.472 20.030 1.00 95.00 81 ASP A O 1
ATOM 623 N N . CYS A 1 82 ? -9.610 -8.777 18.588 1.00 92.69 82 CYS A N 1
ATOM 624 C CA . CYS A 1 82 ? -10.305 -7.925 19.553 1.00 92.69 82 CYS A CA 1
ATOM 625 C C . CYS A 1 82 ? -11.642 -8.520 20.037 1.00 92.69 82 CYS A C 1
ATOM 627 O O . CYS A 1 82 ? -12.141 -8.097 21.082 1.00 92.69 82 CYS A O 1
ATOM 629 N N . ARG A 1 83 ? -12.234 -9.496 19.321 1.00 87.38 83 ARG A N 1
ATOM 630 C CA . ARG A 1 83 ? -13.483 -10.206 19.694 1.00 87.38 83 ARG A CA 1
ATOM 631 C C . ARG A 1 83 ? -14.660 -9.284 20.046 1.00 87.38 83 ARG A C 1
ATOM 633 O O . ARG A 1 83 ? -15.541 -9.661 20.823 1.00 87.38 83 ARG A O 1
ATOM 640 N N . VAL A 1 84 ? -14.691 -8.083 19.478 1.00 81.38 84 VAL A N 1
ATOM 641 C CA . VAL A 1 84 ? -15.805 -7.138 19.605 1.00 81.38 84 VAL A CA 1
ATOM 642 C C . VAL A 1 84 ? -16.694 -7.212 18.370 1.00 81.38 84 VAL A C 1
ATOM 644 O O . VAL A 1 84 ? -16.250 -7.603 17.293 1.00 81.38 84 VAL A O 1
ATOM 647 N N . ALA A 1 85 ? -17.968 -6.848 18.517 1.00 78.75 85 ALA A N 1
ATOM 648 C CA . ALA A 1 85 ? -18.830 -6.676 17.355 1.00 78.75 85 ALA A CA 1
ATOM 649 C C . ALA A 1 85 ? -18.308 -5.496 16.524 1.00 78.75 85 ALA A C 1
ATOM 651 O O . ALA A 1 85 ? -18.187 -4.384 17.039 1.00 78.75 85 ALA A O 1
ATOM 652 N N . SER A 1 86 ? -17.995 -5.752 15.258 1.00 78.94 86 SER A N 1
ATOM 653 C CA . SER A 1 86 ? -17.494 -4.733 14.342 1.00 78.94 86 SER A CA 1
ATOM 654 C C . SER A 1 86 ? -18.593 -3.725 13.996 1.00 78.94 86 SER A C 1
ATOM 656 O O . SER A 1 86 ? -19.741 -4.100 13.729 1.00 78.94 86 SER A O 1
ATOM 658 N N . SER A 1 87 ? -18.261 -2.434 14.049 1.00 90.00 87 SER A N 1
ATOM 659 C CA . SER A 1 87 ? -19.165 -1.370 13.610 1.00 90.00 87 SER A CA 1
ATOM 660 C C . SER A 1 87 ? -19.116 -1.232 12.089 1.00 90.00 87 SER A C 1
ATOM 662 O O . SER A 1 87 ? -18.179 -1.683 11.436 1.00 90.00 87 SER A O 1
ATOM 664 N N . LYS A 1 88 ? -20.104 -0.550 11.504 1.00 93.12 88 LYS A N 1
ATOM 665 C CA . LYS A 1 88 ? -20.125 -0.301 10.056 1.00 93.12 88 LYS A CA 1
ATOM 666 C C . LYS A 1 88 ? -18.882 0.466 9.582 1.00 93.12 88 LYS A C 1
ATOM 668 O O . LYS A 1 88 ? -18.416 0.261 8.467 1.00 93.12 88 LYS A O 1
ATOM 673 N N . GLU A 1 89 ? -18.372 1.368 10.411 1.00 93.69 89 GLU A N 1
ATOM 674 C CA . GLU A 1 89 ? -17.171 2.153 10.136 1.00 93.69 89 GLU A CA 1
ATOM 675 C C . GLU A 1 89 ? -15.916 1.277 10.162 1.00 93.69 89 GLU A C 1
ATOM 677 O O . GLU A 1 89 ? -15.046 1.454 9.316 1.00 93.69 89 GLU A O 1
ATOM 682 N N . VAL A 1 90 ? -15.841 0.316 11.090 1.00 94.25 90 VAL A N 1
ATOM 683 C CA . VAL A 1 90 ? -14.736 -0.651 11.160 1.00 94.25 90 VAL A CA 1
ATOM 684 C C . VAL A 1 90 ? -14.754 -1.580 9.945 1.00 94.25 90 VAL A C 1
ATOM 686 O O . VAL A 1 90 ? -13.728 -1.716 9.284 1.00 94.25 90 VAL A O 1
ATOM 689 N N . GLU A 1 91 ? -15.918 -2.126 9.582 1.00 95.44 91 GLU A N 1
ATOM 690 C CA . GLU A 1 91 ? -16.083 -2.930 8.359 1.00 95.44 91 GLU A CA 1
ATOM 691 C C . GLU A 1 91 ? -15.664 -2.153 7.104 1.00 95.44 91 GLU A C 1
A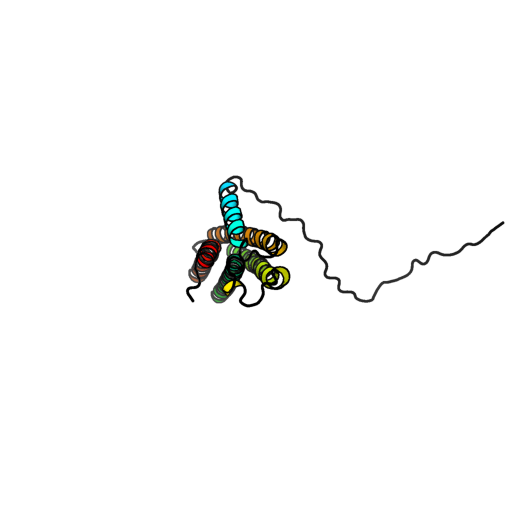TOM 693 O O . GLU A 1 91 ? -14.944 -2.676 6.263 1.00 95.44 91 GLU A O 1
ATOM 698 N N . ALA A 1 92 ? -16.014 -0.866 7.007 1.00 97.00 92 ALA A N 1
ATOM 699 C CA . ALA A 1 92 ? -15.590 -0.040 5.879 1.00 97.00 92 ALA A CA 1
ATOM 700 C C . ALA A 1 92 ? -14.059 0.113 5.791 1.00 97.00 92 ALA A C 1
ATOM 702 O O . ALA A 1 92 ? -13.520 0.225 4.688 1.00 97.00 92 ALA A O 1
ATOM 703 N N . VAL A 1 93 ? -13.344 0.131 6.924 1.00 96.94 93 VAL A N 1
ATOM 704 C CA . VAL A 1 93 ? -11.873 0.118 6.911 1.00 96.94 93 VAL A CA 1
ATOM 705 C C . VAL A 1 93 ? -11.341 -1.242 6.467 1.00 96.94 93 VAL A C 1
ATOM 707 O O . VAL A 1 93 ? -10.403 -1.264 5.671 1.00 96.94 93 VAL A O 1
ATOM 710 N N . ILE A 1 94 ? -11.932 -2.345 6.938 1.00 97.31 94 ILE A N 1
ATOM 711 C CA . ILE A 1 94 ? -11.556 -3.709 6.535 1.00 97.31 94 ILE A CA 1
ATOM 712 C C . ILE A 1 94 ? -11.716 -3.873 5.019 1.00 97.31 94 ILE A C 1
ATOM 714 O O . ILE A 1 94 ? -10.736 -4.184 4.348 1.00 97.31 94 ILE A O 1
ATOM 718 N N . ASP A 1 95 ? -12.884 -3.538 4.465 1.00 97.94 95 ASP A N 1
ATOM 719 C CA . ASP A 1 95 ? -13.148 -3.576 3.019 1.00 97.94 95 ASP A CA 1
ATOM 720 C C . ASP A 1 95 ? -12.116 -2.740 2.238 1.00 97.94 95 ASP A C 1
ATOM 722 O O . ASP A 1 95 ? -11.589 -3.136 1.195 1.00 97.94 95 ASP A O 1
ATOM 726 N N . SER A 1 96 ? -11.792 -1.551 2.758 1.00 98.06 96 SER A N 1
ATOM 727 C CA . SER A 1 96 ? -10.803 -0.665 2.147 1.00 98.06 96 SER A CA 1
ATOM 728 C C . SER A 1 96 ? -9.387 -1.245 2.194 1.00 98.06 96 SER A C 1
ATOM 730 O O . SER A 1 96 ? -8.612 -1.009 1.265 1.00 98.06 96 SER A O 1
ATOM 732 N N . ALA A 1 97 ? -9.041 -1.982 3.251 1.00 98.25 97 ALA A N 1
ATOM 733 C CA . ALA A 1 97 ? -7.757 -2.657 3.412 1.00 98.25 97 ALA A CA 1
ATOM 734 C C . ALA A 1 97 ? -7.633 -3.894 2.511 1.00 98.25 97 ALA A C 1
ATOM 736 O O . ALA A 1 97 ? -6.574 -4.120 1.929 1.00 98.25 97 ALA A O 1
ATOM 737 N N . GLU A 1 98 ? -8.713 -4.647 2.306 1.00 98.44 98 GLU A N 1
ATOM 738 C CA . GLU A 1 98 ? -8.746 -5.732 1.317 1.00 98.44 98 GLU A CA 1
ATOM 739 C C . GLU A 1 98 ? -8.507 -5.204 -0.105 1.00 98.44 98 GLU A C 1
ATOM 741 O O . GLU A 1 98 ? -7.751 -5.793 -0.881 1.00 98.44 98 GLU A O 1
ATOM 746 N N . GLU A 1 99 ? -9.069 -4.041 -0.441 1.00 98.44 99 GLU A N 1
ATOM 747 C CA . GLU A 1 99 ? -8.804 -3.389 -1.725 1.00 98.44 99 GLU A CA 1
ATOM 748 C C . GLU A 1 99 ? -7.348 -2.898 -1.840 1.00 98.44 99 GLU A C 1
ATOM 750 O O . GLU A 1 99 ? -6.734 -3.020 -2.904 1.00 98.44 99 GLU A O 1
ATOM 755 N N . VAL A 1 100 ? -6.755 -2.406 -0.743 1.00 98.31 100 VAL A N 1
ATOM 756 C CA . VAL A 1 100 ? -5.314 -2.105 -0.668 1.00 98.31 100 VAL A CA 1
ATOM 757 C C . VAL A 1 100 ? -4.484 -3.357 -0.982 1.00 98.31 100 VAL A C 1
ATOM 759 O O . VAL A 1 100 ? -3.604 -3.295 -1.844 1.00 98.31 100 VAL A O 1
ATOM 762 N N . ILE A 1 101 ? -4.793 -4.494 -0.348 1.00 98.69 101 ILE A N 1
ATOM 763 C CA . ILE A 1 101 ? -4.131 -5.786 -0.591 1.00 98.69 101 ILE A CA 1
ATOM 764 C C . ILE A 1 101 ? -4.278 -6.195 -2.058 1.00 98.69 101 ILE A C 1
ATOM 766 O O . ILE A 1 101 ? -3.304 -6.602 -2.694 1.00 98.69 101 ILE A O 1
ATOM 770 N N . ARG A 1 102 ? -5.477 -6.064 -2.634 1.00 98.62 102 ARG A N 1
ATOM 771 C CA . ARG A 1 102 ? -5.737 -6.420 -4.033 1.00 98.62 102 ARG A CA 1
ATOM 772 C C . ARG A 1 102 ? -4.880 -5.601 -5.001 1.00 98.62 102 ARG A C 1
ATOM 774 O O . ARG A 1 102 ? -4.268 -6.170 -5.904 1.00 98.62 102 ARG A O 1
ATOM 781 N N . ILE A 1 103 ? -4.817 -4.279 -4.829 1.00 98.25 103 ILE A N 1
ATOM 782 C CA . ILE A 1 103 ? -4.009 -3.401 -5.691 1.00 98.25 103 ILE A CA 1
ATOM 783 C C . ILE A 1 103 ? -2.513 -3.686 -5.501 1.00 98.25 103 ILE A C 1
ATOM 785 O O . ILE A 1 103 ? -1.773 -3.781 -6.481 1.00 98.25 103 ILE A O 1
ATOM 789 N N . ALA A 1 104 ? -2.061 -3.871 -4.259 1.00 98.12 104 ALA A N 1
ATOM 790 C CA . ALA A 1 104 ? -0.672 -4.207 -3.970 1.00 98.12 104 ALA A CA 1
ATOM 791 C C . ALA A 1 104 ? -0.264 -5.550 -4.606 1.00 98.12 104 ALA A C 1
ATOM 793 O O . ALA A 1 104 ? 0.795 -5.639 -5.222 1.00 98.12 104 ALA A O 1
ATOM 794 N N . ASN A 1 105 ? -1.134 -6.561 -4.587 1.00 98.12 105 ASN A N 1
ATOM 795 C CA . ASN A 1 105 ? -0.892 -7.822 -5.291 1.00 98.12 105 ASN A CA 1
ATOM 796 C C . ASN A 1 105 ? -0.788 -7.652 -6.817 1.00 98.12 105 ASN A C 1
ATOM 798 O O . ASN A 1 105 ? 0.012 -8.340 -7.451 1.00 98.12 105 ASN A O 1
ATOM 802 N N . ASN A 1 106 ? -1.511 -6.704 -7.428 1.00 97.75 106 ASN A N 1
ATOM 803 C CA . ASN A 1 106 ? -1.314 -6.396 -8.851 1.00 97.75 106 ASN A CA 1
ATOM 804 C C . ASN A 1 106 ? 0.091 -5.837 -9.119 1.00 97.75 106 ASN A C 1
ATOM 806 O O . ASN A 1 106 ? 0.687 -6.162 -10.146 1.00 97.75 106 ASN A O 1
ATOM 810 N N . ILE A 1 107 ? 0.637 -5.018 -8.211 1.00 97.06 107 ILE A N 1
ATOM 811 C CA . ILE A 1 107 ? 2.012 -4.498 -8.310 1.00 97.06 107 ILE A CA 1
ATOM 812 C C . ILE A 1 107 ? 3.015 -5.655 -8.306 1.00 97.06 107 ILE A C 1
ATOM 814 O O . ILE A 1 107 ? 3.890 -5.690 -9.173 1.00 97.06 107 ILE A O 1
ATOM 818 N N . LEU A 1 108 ? 2.865 -6.612 -7.382 1.00 94.94 108 LEU A N 1
ATOM 819 C CA . LEU A 1 108 ? 3.698 -7.820 -7.323 1.00 94.94 108 LEU A CA 1
ATOM 820 C C . LEU A 1 108 ? 3.590 -8.615 -8.629 1.00 94.94 108 LEU A C 1
ATOM 822 O O . LEU A 1 108 ? 4.603 -8.896 -9.266 1.00 94.94 108 LEU A O 1
ATOM 826 N N . HIS A 1 109 ? 2.365 -8.875 -9.092 1.00 94.38 109 HIS A N 1
ATOM 827 C CA . HIS A 1 109 ? 2.122 -9.621 -10.323 1.00 94.38 109 HIS A CA 1
ATOM 828 C C . HIS A 1 109 ? 2.756 -8.957 -11.557 1.00 94.38 109 HIS A C 1
ATOM 830 O O . HIS A 1 109 ? 3.338 -9.643 -12.398 1.00 94.38 109 HIS A O 1
ATOM 836 N N . ILE A 1 110 ? 2.678 -7.626 -11.677 1.00 93.69 110 ILE A N 1
ATOM 837 C CA . ILE A 1 110 ? 3.342 -6.872 -12.753 1.00 93.69 110 ILE A CA 1
ATOM 838 C C . ILE A 1 110 ? 4.866 -6.977 -12.619 1.00 93.69 110 ILE A C 1
ATOM 840 O O . ILE A 1 110 ? 5.551 -7.167 -13.627 1.00 93.69 110 ILE A O 1
ATOM 844 N N . GLY A 1 111 ? 5.393 -6.871 -11.397 1.00 89.06 111 GLY A N 1
ATOM 845 C CA . GLY A 1 111 ? 6.813 -7.048 -11.102 1.00 89.06 111 GLY A CA 1
ATOM 846 C C . GLY A 1 111 ? 7.347 -8.392 -11.595 1.00 89.06 111 GLY A C 1
ATOM 847 O O . GLY A 1 111 ? 8.314 -8.433 -12.353 1.00 89.06 111 GLY A O 1
ATOM 848 N N . GLU A 1 112 ? 6.663 -9.475 -11.241 1.00 87.44 112 GLU A N 1
ATOM 849 C CA . GLU A 1 112 ? 7.054 -10.843 -11.589 1.00 87.44 112 GLU A CA 1
ATOM 850 C C . GLU A 1 112 ? 6.877 -11.151 -13.083 1.00 87.44 112 GLU A C 1
ATOM 852 O O . GLU A 1 112 ? 7.752 -11.749 -13.705 1.00 87.44 112 GLU A O 1
ATOM 857 N N . ASN A 1 113 ? 5.757 -10.735 -13.685 1.00 88.69 113 ASN A N 1
ATOM 858 C CA . ASN A 1 113 ? 5.343 -11.250 -14.998 1.00 88.69 113 ASN A CA 1
ATOM 859 C C . ASN A 1 113 ? 5.554 -10.274 -16.161 1.00 88.69 113 ASN A C 1
ATOM 861 O O . ASN A 1 113 ? 5.591 -10.695 -17.317 1.00 88.69 113 ASN A O 1
ATOM 865 N N . VAL A 1 114 ? 5.670 -8.969 -15.894 1.00 88.31 114 VAL A N 1
ATOM 866 C CA . VAL A 1 114 ? 5.815 -7.939 -16.940 1.00 88.31 114 VAL A CA 1
ATOM 867 C C . VAL A 1 114 ? 7.193 -7.303 -16.911 1.00 88.31 114 VAL A C 1
ATOM 869 O O . VAL A 1 114 ? 7.776 -7.053 -17.967 1.00 88.31 114 VAL A O 1
ATOM 872 N N . CYS A 1 115 ? 7.708 -7.001 -15.721 1.00 85.56 115 CYS A N 1
ATOM 873 C CA . CYS A 1 115 ? 9.006 -6.353 -15.603 1.00 85.56 115 CYS A CA 1
ATOM 874 C C . CYS A 1 115 ? 10.149 -7.279 -16.008 1.00 85.56 115 CYS A C 1
ATOM 876 O O . CYS A 1 115 ? 11.132 -6.769 -16.542 1.00 85.56 115 CYS A O 1
ATOM 878 N N . ASN A 1 116 ? 9.971 -8.600 -15.846 1.00 74.88 116 ASN A N 1
ATOM 879 C CA . ASN A 1 116 ? 10.892 -9.653 -16.288 1.00 74.88 116 ASN A CA 1
ATOM 880 C C . ASN A 1 116 ? 12.358 -9.277 -16.019 1.00 74.88 116 ASN A C 1
ATOM 882 O O . ASN A 1 116 ? 13.217 -9.340 -16.903 1.00 74.88 116 ASN A O 1
ATOM 886 N N . ILE A 1 117 ? 12.586 -8.764 -14.809 1.00 70.19 117 ILE A N 1
ATOM 887 C CA . ILE A 1 117 ? 13.877 -8.263 -14.362 1.00 70.19 117 ILE A CA 1
ATOM 888 C C . ILE A 1 117 ? 14.723 -9.499 -14.056 1.00 70.19 117 ILE A C 1
ATOM 890 O O . ILE A 1 117 ? 14.270 -10.328 -13.270 1.00 70.19 117 ILE A O 1
ATOM 894 N N . PRO A 1 118 ? 15.901 -9.672 -14.683 1.00 69.00 118 PRO A N 1
ATOM 895 C CA . PRO A 1 118 ? 16.769 -10.798 -14.367 1.00 69.00 118 PRO A CA 1
ATOM 896 C C . PRO A 1 118 ? 17.121 -10.791 -12.878 1.00 69.00 118 PRO A C 1
ATOM 898 O O . PRO A 1 118 ? 17.391 -9.724 -12.329 1.00 69.00 118 PRO A O 1
ATOM 901 N N . ASP A 1 119 ? 17.155 -11.964 -12.248 1.00 68.19 119 ASP A N 1
ATOM 902 C CA . ASP A 1 119 ? 17.523 -12.078 -10.834 1.00 68.19 119 ASP A CA 1
ATOM 903 C C . ASP A 1 119 ? 18.870 -11.384 -10.565 1.00 68.19 119 ASP A C 1
ATOM 905 O O . ASP A 1 119 ? 19.877 -11.672 -11.221 1.00 68.19 119 ASP A O 1
ATOM 909 N N . GLY A 1 120 ? 18.887 -10.446 -9.614 1.00 64.75 120 GLY A N 1
ATOM 910 C CA . GLY A 1 120 ? 20.080 -9.681 -9.241 1.00 64.75 120 GLY A CA 1
ATOM 911 C C . GLY A 1 120 ? 20.445 -8.539 -10.199 1.00 64.75 120 GLY A C 1
ATOM 912 O O . GLY A 1 120 ? 21.484 -7.896 -10.012 1.00 64.75 120 GLY A O 1
ATOM 913 N N . ALA A 1 121 ? 19.626 -8.240 -11.215 1.00 65.75 121 ALA A N 1
ATOM 914 C CA . ALA A 1 121 ? 19.841 -7.098 -12.110 1.00 65.75 121 ALA A CA 1
ATOM 915 C C . ALA A 1 121 ? 19.763 -5.756 -11.367 1.00 65.75 121 ALA A C 1
ATOM 917 O O . ALA A 1 121 ? 20.455 -4.808 -11.721 1.00 65.75 121 ALA A O 1
ATOM 918 N N . GLU A 1 122 ? 18.982 -5.675 -10.294 1.00 64.44 122 GLU A N 1
ATOM 919 C CA . GLU A 1 122 ? 18.927 -4.508 -9.419 1.00 64.44 122 GLU A CA 1
ATOM 920 C C . GLU A 1 122 ? 20.205 -4.294 -8.591 1.00 64.44 122 GLU A C 1
ATOM 922 O O . GLU A 1 122 ? 20.419 -3.192 -8.088 1.00 64.44 122 GLU A O 1
ATOM 927 N N . GLU A 1 123 ? 21.034 -5.328 -8.427 1.00 70.12 123 GLU A N 1
ATOM 928 C CA . GLU A 1 123 ? 22.311 -5.267 -7.702 1.00 70.12 123 GLU A CA 1
ATOM 929 C C . GLU A 1 123 ? 23.471 -5.011 -8.673 1.00 70.12 123 GLU A C 1
ATOM 931 O O . GLU A 1 123 ? 24.409 -4.277 -8.363 1.00 70.12 123 GLU A O 1
ATOM 936 N N . THR A 1 124 ? 23.382 -5.577 -9.881 1.00 70.06 124 THR A N 1
ATOM 937 C CA . THR A 1 124 ? 24.421 -5.482 -10.918 1.00 70.06 124 THR A CA 1
ATOM 938 C C . THR A 1 124 ? 24.304 -4.243 -11.806 1.00 70.06 124 THR A C 1
ATOM 940 O O . THR A 1 124 ? 25.331 -3.673 -12.172 1.00 70.06 124 THR A O 1
ATOM 943 N N . ASP A 1 125 ? 23.089 -3.795 -12.130 1.00 77.88 125 ASP A N 1
ATOM 944 C CA . ASP A 1 125 ? 22.818 -2.563 -12.884 1.00 77.88 125 ASP A CA 1
ATOM 945 C C . ASP A 1 125 ? 21.544 -1.870 -12.347 1.00 77.88 125 ASP A C 1
ATOM 947 O O . ASP A 1 125 ? 20.497 -1.834 -13.001 1.00 77.88 125 ASP A O 1
ATOM 951 N N . PRO A 1 126 ? 21.597 -1.319 -11.119 1.00 76.62 126 PRO A N 1
ATOM 952 C CA . PRO A 1 126 ? 20.434 -0.747 -10.432 1.00 76.62 126 PRO A CA 1
ATOM 953 C C .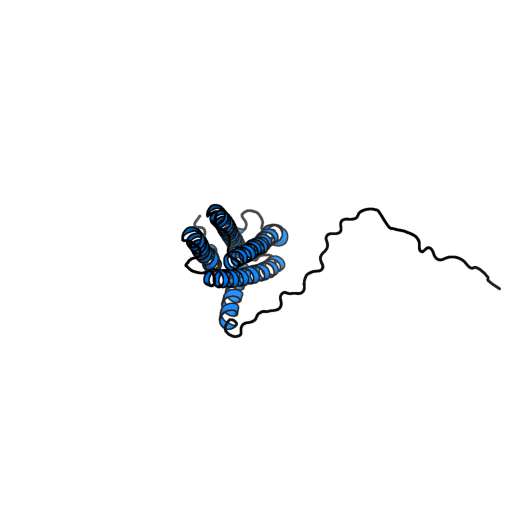 PRO A 1 126 ? 19.740 0.386 -11.191 1.00 76.62 126 PRO A C 1
ATOM 955 O O . PRO A 1 126 ? 18.541 0.613 -10.998 1.00 76.62 126 PRO A O 1
ATOM 958 N N . ASP A 1 127 ? 20.502 1.120 -12.001 1.00 81.06 127 ASP A N 1
ATOM 959 C CA . ASP A 1 127 ? 20.041 2.289 -12.746 1.00 81.06 127 ASP A CA 1
ATOM 960 C C . ASP A 1 127 ? 19.573 1.914 -14.165 1.00 81.06 127 ASP A C 1
ATOM 962 O O . ASP A 1 127 ? 19.160 2.788 -14.933 1.00 81.06 127 ASP A O 1
ATOM 966 N N . GLN A 1 128 ? 19.578 0.617 -14.503 1.00 84.25 128 GLN A N 1
ATOM 967 C CA . GLN A 1 128 ? 19.023 0.104 -15.745 1.00 84.25 128 GLN A CA 1
ATOM 968 C C . GLN A 1 128 ? 17.561 0.519 -15.902 1.00 84.25 128 GLN A C 1
ATOM 970 O O . GLN A 1 128 ? 16.758 0.482 -14.965 1.00 84.25 128 GLN A O 1
ATOM 975 N N . VAL A 1 129 ? 17.213 0.890 -17.131 1.00 85.19 129 VAL A N 1
ATOM 976 C CA . VAL A 1 129 ? 15.860 1.306 -17.478 1.00 85.19 129 VAL A CA 1
ATOM 977 C C . VAL A 1 129 ? 14.978 0.064 -17.664 1.00 85.19 129 VAL A C 1
ATOM 979 O O . VAL A 1 129 ? 15.274 -0.755 -18.539 1.00 85.19 129 VAL A O 1
ATOM 982 N N . PRO A 1 130 ? 13.884 -0.085 -16.896 1.00 86.06 130 PRO A N 1
ATOM 983 C CA . PRO A 1 130 ? 12.945 -1.186 -17.068 1.00 86.06 130 PRO A CA 1
ATOM 984 C C . PRO A 1 130 ? 12.203 -1.103 -18.414 1.00 86.06 130 PRO A C 1
ATOM 986 O O . PRO A 1 130 ? 12.105 -0.031 -19.024 1.00 86.06 130 PRO A O 1
ATOM 989 N N . PRO A 1 131 ? 11.592 -2.211 -18.876 1.00 88.88 131 PRO A N 1
ATOM 990 C CA . PRO A 1 131 ? 10.718 -2.191 -20.042 1.00 88.88 131 PRO A CA 1
ATOM 991 C C . PRO A 1 131 ? 9.611 -1.136 -19.903 1.00 88.88 131 PRO A C 1
ATOM 993 O O . PRO A 1 131 ? 8.946 -1.043 -18.873 1.00 88.88 131 PRO A O 1
ATOM 996 N N . LEU A 1 132 ? 9.328 -0.381 -20.969 1.00 88.38 132 LEU A N 1
ATOM 997 C CA . LEU A 1 132 ? 8.334 0.703 -20.928 1.00 88.38 132 LEU A CA 1
ATOM 998 C C . LEU A 1 132 ? 6.944 0.234 -20.448 1.00 88.38 132 LEU A C 1
ATOM 1000 O O . LEU A 1 132 ? 6.228 0.988 -19.787 1.00 88.38 132 LEU A O 1
ATOM 1004 N N . MET A 1 133 ? 6.554 -0.999 -20.789 1.00 90.00 133 MET A N 1
ATOM 1005 C CA . MET A 1 133 ? 5.292 -1.600 -20.337 1.00 90.00 133 MET A CA 1
ATOM 1006 C C . MET A 1 133 ? 5.272 -1.827 -18.821 1.00 90.00 133 MET A C 1
ATOM 1008 O O . MET A 1 133 ? 4.261 -1.525 -18.193 1.00 90.00 133 MET A O 1
ATOM 1012 N N . CYS A 1 134 ? 6.391 -2.261 -18.233 1.00 90.69 134 CYS A N 1
ATOM 1013 C CA . CYS A 1 134 ? 6.547 -2.399 -16.786 1.00 90.69 134 CYS A CA 1
ATOM 1014 C C . CYS A 1 134 ? 6.339 -1.052 -16.086 1.00 90.69 134 CYS A C 1
ATOM 1016 O O . CYS A 1 134 ? 5.438 -0.934 -15.259 1.00 90.69 134 CYS A O 1
ATOM 1018 N N . THR A 1 135 ? 7.067 -0.002 -16.488 1.00 90.62 135 THR A N 1
ATOM 1019 C CA . THR A 1 135 ? 6.926 1.336 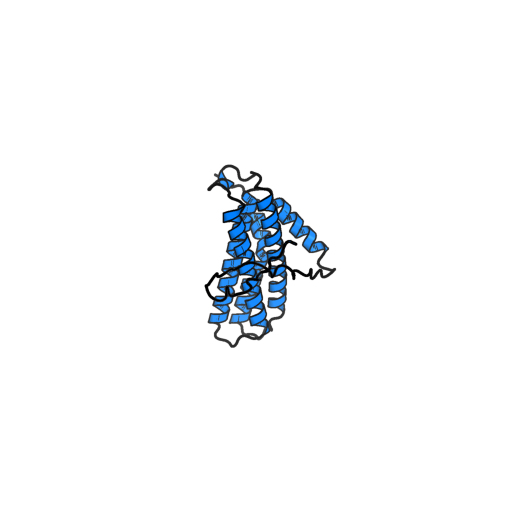-15.884 1.00 90.62 135 THR A CA 1
ATOM 1020 C C . THR A 1 135 ? 5.498 1.863 -15.982 1.00 90.62 135 THR A C 1
ATOM 1022 O O . THR A 1 135 ? 4.985 2.429 -15.023 1.00 90.62 135 THR A O 1
ATOM 1025 N N . LYS A 1 136 ? 4.834 1.692 -17.133 1.00 93.00 136 LYS A N 1
ATOM 1026 C CA . LYS A 1 136 ? 3.464 2.186 -17.336 1.00 93.00 136 LYS A CA 1
ATOM 1027 C C . LYS A 1 136 ? 2.443 1.463 -16.461 1.00 93.00 136 LYS A C 1
ATOM 1029 O O . LYS A 1 136 ? 1.608 2.129 -15.852 1.00 93.00 136 LYS A O 1
ATOM 1034 N N . LEU A 1 137 ? 2.491 0.130 -16.423 1.00 94.62 137 LEU A N 1
ATOM 1035 C CA . LEU A 1 137 ? 1.547 -0.665 -15.637 1.00 94.62 137 LEU A CA 1
ATOM 1036 C C . LEU A 1 137 ? 1.793 -0.491 -14.136 1.00 94.62 137 LEU A C 1
ATOM 1038 O O . LEU A 1 137 ? 0.840 -0.247 -13.402 1.00 94.62 137 LEU A O 1
ATOM 1042 N N . LEU A 1 138 ? 3.056 -0.498 -13.697 1.00 95.00 138 LEU A N 1
ATOM 1043 C CA . LEU A 1 138 ? 3.397 -0.217 -12.303 1.00 95.00 138 LEU A CA 1
ATOM 1044 C C . LEU A 1 138 ? 2.963 1.182 -11.884 1.00 95.00 138 LEU A C 1
ATOM 1046 O O . LEU A 1 138 ? 2.329 1.324 -10.848 1.00 95.00 138 LEU A O 1
ATOM 1050 N N . LEU A 1 139 ? 3.248 2.216 -12.684 1.00 94.75 139 LEU A N 1
ATOM 1051 C CA . LEU A 1 139 ? 2.867 3.585 -12.333 1.00 94.75 139 LEU A CA 1
ATOM 1052 C C . LEU A 1 139 ? 1.355 3.698 -12.115 1.00 94.75 139 LEU A C 1
ATOM 1054 O O . LEU A 1 139 ? 0.919 4.344 -11.167 1.00 94.75 139 LEU A O 1
ATOM 1058 N N . LYS A 1 140 ? 0.560 3.047 -12.968 1.00 94.88 140 LYS A N 1
ATOM 1059 C CA . LYS A 1 140 ? -0.897 3.015 -12.840 1.00 94.88 140 LYS A CA 1
ATOM 1060 C C . LYS A 1 140 ? -1.343 2.376 -11.521 1.00 94.88 140 LYS A C 1
ATOM 1062 O O . LYS A 1 140 ? -2.111 3.002 -10.793 1.00 94.88 140 LYS A O 1
ATOM 1067 N N . GLU A 1 141 ? -0.860 1.175 -11.204 1.00 96.88 141 GLU A N 1
ATOM 1068 C CA . GLU A 1 141 ? -1.256 0.475 -9.972 1.00 96.88 141 GLU A CA 1
ATOM 1069 C C . GLU A 1 141 ? -0.736 1.182 -8.714 1.00 96.88 141 GLU A C 1
ATOM 1071 O O . GLU A 1 141 ? -1.445 1.275 -7.722 1.00 96.88 141 GLU A O 1
ATOM 1076 N N . VAL A 1 142 ? 0.457 1.774 -8.754 1.00 95.50 142 VAL A N 1
ATOM 1077 C CA . VAL A 1 142 ? 1.017 2.538 -7.629 1.00 95.50 142 VAL A CA 1
ATOM 1078 C C . VAL A 1 142 ? 0.213 3.804 -7.336 1.00 95.50 142 VAL A C 1
ATOM 1080 O O . VAL A 1 142 ? -0.002 4.148 -6.174 1.00 95.50 142 VAL A O 1
ATOM 1083 N N . ILE A 1 143 ? -0.263 4.501 -8.371 1.00 93.75 143 ILE A N 1
ATOM 1084 C CA . ILE A 1 143 ? -1.163 5.647 -8.194 1.00 93.75 143 ILE A CA 1
ATOM 1085 C C . ILE A 1 143 ? -2.487 5.183 -7.581 1.00 93.75 143 ILE A C 1
ATOM 1087 O O . ILE A 1 143 ? -2.979 5.823 -6.650 1.00 93.75 143 ILE A O 1
ATOM 1091 N N . ALA A 1 144 ? -3.045 4.071 -8.072 1.00 95.62 144 ALA A N 1
ATOM 1092 C CA . ALA A 1 144 ? -4.253 3.483 -7.503 1.00 95.62 144 ALA A CA 1
ATOM 1093 C C . ALA A 1 144 ? -4.050 3.117 -6.024 1.00 95.62 144 ALA A C 1
ATOM 1095 O O . ALA A 1 144 ? -4.872 3.497 -5.193 1.00 95.62 144 ALA A O 1
ATOM 1096 N N . LEU A 1 145 ? -2.917 2.495 -5.684 1.00 96.38 145 LEU A N 1
ATOM 1097 C CA . LEU A 1 145 ? -2.559 2.134 -4.316 1.00 96.38 145 LEU A CA 1
ATOM 1098 C C . LEU A 1 145 ? -2.476 3.374 -3.428 1.00 96.38 145 LEU A C 1
ATOM 1100 O O . LEU A 1 145 ? -3.098 3.417 -2.375 1.00 96.38 145 LEU A O 1
ATOM 1104 N N . ASN A 1 146 ? -1.762 4.417 -3.857 1.00 93.06 146 ASN A N 1
ATOM 1105 C CA . ASN A 1 146 ? -1.628 5.642 -3.073 1.00 93.06 146 ASN A CA 1
ATOM 1106 C C . ASN A 1 146 ? -2.977 6.349 -2.850 1.00 93.06 146 ASN A C 1
ATOM 1108 O O . ASN A 1 146 ? -3.233 6.882 -1.770 1.00 93.06 146 ASN A O 1
ATOM 1112 N N . ASN A 1 147 ? -3.853 6.348 -3.857 1.00 91.38 147 ASN A N 1
ATOM 1113 C CA . ASN A 1 147 ? -5.203 6.890 -3.722 1.00 91.38 147 ASN A CA 1
ATOM 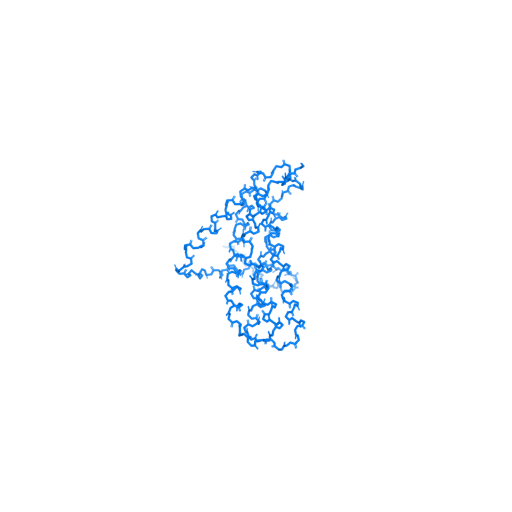1114 C C . ASN A 1 147 ? -6.039 6.063 -2.738 1.00 91.38 147 ASN A C 1
ATOM 1116 O O . ASN A 1 147 ? -6.714 6.641 -1.884 1.00 91.38 147 ASN A O 1
ATOM 1120 N N . GLN A 1 148 ? -5.949 4.733 -2.819 1.00 96.56 148 GLN A N 1
ATOM 1121 C CA . GLN A 1 148 ? -6.647 3.827 -1.915 1.00 96.56 148 GLN A CA 1
ATOM 1122 C C . GLN A 1 148 ? -6.131 3.959 -0.475 1.00 96.56 148 GLN A C 1
ATOM 1124 O O . GLN A 1 148 ? -6.937 4.087 0.435 1.00 96.56 148 GLN A O 1
ATOM 1129 N N . ILE A 1 149 ? -4.816 4.061 -0.253 1.00 95.50 149 ILE A N 1
ATOM 1130 C CA . ILE A 1 149 ? -4.220 4.384 1.057 1.00 95.50 149 ILE A CA 1
ATOM 1131 C C . ILE A 1 149 ? -4.809 5.693 1.601 1.00 95.50 149 ILE A C 1
ATOM 1133 O O . ILE A 1 149 ? -5.212 5.765 2.761 1.00 95.50 149 ILE A O 1
ATOM 1137 N N . GLY A 1 150 ? -4.912 6.731 0.765 1.00 92.19 150 GLY A N 1
ATOM 1138 C CA . GLY A 1 150 ? -5.527 8.003 1.147 1.00 92.19 150 GLY A CA 1
ATOM 1139 C C . GLY A 1 150 ? -6.999 7.872 1.562 1.00 92.19 150 GLY A C 1
ATOM 1140 O O . GLY A 1 150 ? -7.423 8.523 2.520 1.00 92.19 150 GLY A O 1
ATOM 1141 N N . LEU A 1 151 ? -7.773 7.026 0.875 1.00 95.31 151 LEU A N 1
ATOM 1142 C CA . LEU A 1 151 ? -9.149 6.684 1.248 1.00 95.31 151 LEU A CA 1
ATOM 1143 C C . LEU A 1 151 ? -9.185 5.930 2.585 1.00 95.31 151 LEU A C 1
ATOM 1145 O O . LEU A 1 151 ? -9.900 6.345 3.495 1.00 95.31 151 LEU A O 1
ATOM 1149 N N . THR A 1 152 ? -8.369 4.888 2.734 1.00 93.88 152 THR A N 1
ATOM 1150 C CA . THR A 1 152 ? -8.267 4.075 3.950 1.00 93.88 152 THR A CA 1
ATOM 1151 C C . THR A 1 152 ? -7.924 4.933 5.170 1.00 93.88 152 THR A C 1
ATOM 1153 O O . THR A 1 152 ? -8.586 4.834 6.200 1.00 93.88 152 THR A O 1
ATOM 1156 N N . ILE A 1 153 ? -6.967 5.861 5.053 1.00 94.69 153 ILE A N 1
ATOM 1157 C CA . ILE A 1 153 ? -6.618 6.809 6.127 1.00 94.69 153 ILE A CA 1
ATOM 1158 C C . ILE A 1 153 ? -7.822 7.679 6.524 1.00 94.69 153 ILE A C 1
ATOM 1160 O O . ILE A 1 153 ? -8.025 7.943 7.712 1.00 94.69 153 ILE A O 1
ATOM 1164 N N . LYS A 1 154 ? -8.621 8.138 5.549 1.00 94.88 154 LYS A N 1
ATOM 1165 C CA . LYS A 1 154 ? -9.844 8.908 5.826 1.00 94.88 154 LYS A CA 1
ATOM 1166 C C . LYS A 1 154 ? -10.877 8.056 6.562 1.00 94.88 154 LYS A C 1
ATOM 1168 O O . LYS A 1 154 ? -11.457 8.555 7.520 1.00 94.88 154 LYS A O 1
ATOM 1173 N N . LEU A 1 155 ? -11.072 6.803 6.150 1.00 94.31 155 LEU A N 1
ATOM 1174 C CA . LEU A 1 155 ? -12.010 5.872 6.785 1.00 94.31 155 LEU A CA 1
ATOM 1175 C C . LEU A 1 155 ? -11.604 5.547 8.225 1.00 94.31 155 LEU A C 1
ATOM 1177 O O . LEU A 1 155 ? -12.443 5.635 9.114 1.00 94.31 155 LEU A O 1
ATOM 1181 N N . VAL A 1 156 ? -10.314 5.307 8.489 1.00 91.94 156 VAL A N 1
ATOM 1182 C CA . VAL A 1 156 ? -9.796 5.151 9.862 1.00 91.94 156 VAL A CA 1
ATOM 1183 C C . VAL A 1 156 ? -10.149 6.369 10.720 1.00 91.94 156 VAL A C 1
ATOM 1185 O O . VAL A 1 156 ? -10.569 6.224 11.862 1.00 91.94 156 VAL A O 1
ATOM 1188 N N . GLY A 1 157 ? -10.029 7.580 10.168 1.00 92.06 157 GLY A N 1
ATOM 1189 C CA . GLY A 1 157 ? -10.400 8.813 10.868 1.00 92.06 157 GLY A CA 1
ATOM 1190 C C . GLY A 1 157 ? -11.902 8.989 11.132 1.00 92.06 157 GLY A C 1
ATOM 1191 O O . GLY A 1 157 ? -12.263 9.876 11.902 1.00 92.06 157 GLY A O 1
ATOM 1192 N N . MET A 1 158 ? -12.769 8.189 10.501 1.00 92.00 158 MET A N 1
ATOM 1193 C CA . MET A 1 158 ? -14.218 8.187 10.737 1.00 92.00 158 MET A CA 1
ATOM 1194 C C . MET A 1 158 ? -14.642 7.192 11.821 1.00 92.00 158 MET A C 1
ATOM 1196 O O . MET A 1 158 ? -15.775 7.280 12.293 1.00 92.00 158 MET A O 1
ATOM 1200 N N . VAL A 1 159 ? -13.766 6.265 12.221 1.00 90.19 159 VAL A N 1
ATOM 1201 C CA . VAL A 1 159 ? -14.080 5.303 13.279 1.00 90.19 159 VAL A CA 1
ATOM 1202 C C . VAL A 1 159 ? -14.192 6.044 14.620 1.00 90.19 159 VAL A C 1
ATOM 1204 O O . VAL A 1 159 ? -13.280 6.795 14.983 1.00 90.19 159 VAL A O 1
ATOM 1207 N N . PRO A 1 160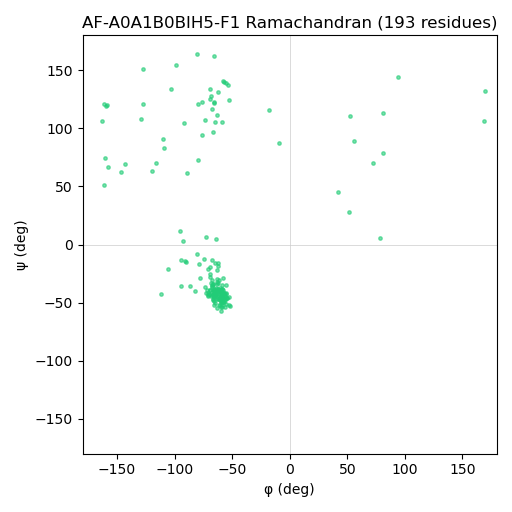 ? -15.300 5.868 15.365 1.00 86.25 160 PRO A N 1
ATOM 1208 C CA . PRO A 1 160 ? -15.477 6.496 16.668 1.00 86.25 160 PRO A CA 1
ATOM 1209 C C . PRO A 1 160 ? -14.368 6.117 17.657 1.00 86.25 160 PRO A C 1
ATOM 1211 O O . PRO A 1 160 ? -13.945 4.966 17.730 1.00 86.25 160 PRO A O 1
ATOM 1214 N N . VAL A 1 161 ? -13.925 7.081 18.468 1.00 79.56 161 VAL A N 1
ATOM 1215 C CA . VAL A 1 161 ? -12.869 6.869 19.481 1.00 79.56 161 VAL A CA 1
ATOM 1216 C C . VAL A 1 161 ? -13.272 5.894 20.594 1.00 79.56 161 VAL A C 1
ATOM 1218 O O . VAL A 1 161 ? -12.419 5.417 21.336 1.00 79.56 161 VAL A O 1
ATOM 1221 N N . ASP A 1 162 ? -14.565 5.613 20.731 1.00 82.31 162 ASP A N 1
ATOM 1222 C CA . ASP A 1 162 ? -15.141 4.668 21.682 1.00 82.31 162 ASP A CA 1
ATOM 1223 C C . ASP A 1 162 ? -15.381 3.271 21.080 1.00 82.31 162 ASP A C 1
ATOM 1225 O O . ASP A 1 162 ? -15.967 2.420 21.746 1.00 82.31 162 ASP A O 1
ATOM 1229 N N . ALA A 1 163 ? -14.844 2.976 19.885 1.00 80.56 163 ALA A N 1
ATOM 1230 C CA . ALA A 1 163 ? -14.859 1.645 19.257 1.00 80.56 163 ALA A CA 1
ATOM 1231 C C . ALA A 1 163 ? -14.070 0.559 20.032 1.00 80.56 163 ALA A C 1
ATOM 1233 O O . ALA A 1 163 ? -13.933 -0.575 19.575 1.00 80.56 163 ALA A O 1
ATOM 1234 N N . GLY A 1 164 ? -13.551 0.894 21.215 1.00 87.44 164 GLY A N 1
ATOM 1235 C CA . GLY A 1 164 ? -12.698 0.048 22.039 1.00 87.44 164 GLY A CA 1
ATOM 1236 C C . GLY A 1 164 ? -11.216 0.308 21.779 1.00 87.44 164 GLY A C 1
ATOM 1237 O O . GLY A 1 164 ? -10.792 0.569 20.652 1.00 87.44 164 GLY A O 1
ATOM 1238 N N . GLU A 1 165 ? -10.415 0.219 22.841 1.00 91.94 165 GLU A N 1
ATOM 1239 C CA . GLU A 1 165 ? -8.974 0.501 22.798 1.00 91.94 165 GLU A CA 1
ATOM 1240 C C . GLU A 1 165 ? -8.230 -0.440 21.840 1.00 91.94 165 GLU A C 1
ATOM 1242 O O . GLU A 1 165 ? -7.372 0.014 21.087 1.00 91.94 165 GLU A O 1
ATOM 1247 N N . CYS A 1 166 ? -8.610 -1.723 21.809 1.00 94.31 166 CYS A N 1
ATOM 1248 C CA . CYS A 1 166 ? -8.020 -2.728 20.921 1.00 94.31 166 CYS A CA 1
ATOM 1249 C C . CYS A 1 166 ? -8.184 -2.352 19.438 1.00 94.31 166 CYS A C 1
ATOM 1251 O O . CYS A 1 166 ? -7.192 -2.163 18.737 1.00 94.31 166 CYS A O 1
ATOM 1253 N N . VAL A 1 167 ? -9.428 -2.142 18.987 1.00 94.69 167 VAL A N 1
ATOM 1254 C CA . VAL A 1 167 ? -9.739 -1.793 17.588 1.00 94.69 167 VAL A CA 1
ATOM 1255 C C . VAL A 1 167 ? -9.106 -0.462 17.207 1.00 94.69 167 VAL A C 1
ATOM 1257 O O . VAL A 1 167 ? -8.457 -0.344 16.173 1.00 94.69 167 VAL A O 1
ATOM 1260 N N . THR A 1 168 ? -9.249 0.541 18.072 1.00 93.44 168 THR A N 1
ATOM 1261 C CA . THR A 1 168 ? -8.689 1.873 17.835 1.00 93.44 168 THR A CA 1
ATOM 1262 C C . THR A 1 168 ? -7.167 1.821 17.674 1.00 93.44 168 THR A C 1
ATOM 1264 O O . THR A 1 168 ? -6.620 2.462 16.778 1.00 93.44 168 THR A O 1
ATOM 1267 N N . THR A 1 169 ? -6.478 1.021 18.493 1.00 95.25 169 THR A N 1
ATOM 1268 C CA . THR A 1 169 ? -5.024 0.830 18.400 1.00 95.25 169 THR A CA 1
ATOM 1269 C C . THR A 1 169 ? -4.631 0.142 17.097 1.00 95.25 169 THR A C 1
ATOM 1271 O O . THR A 1 169 ? -3.765 0.662 16.393 1.00 95.25 169 THR A O 1
ATOM 1274 N N . ALA A 1 170 ? -5.294 -0.962 16.735 1.00 96.56 170 ALA A N 1
ATOM 1275 C CA . ALA A 1 170 ? -5.032 -1.683 15.487 1.00 96.56 170 ALA A CA 1
ATOM 1276 C C . ALA A 1 170 ? -5.171 -0.759 14.263 1.00 96.56 170 ALA A C 1
ATOM 1278 O O . ALA A 1 170 ? -4.270 -0.665 13.429 1.00 96.56 170 ALA A O 1
ATOM 1279 N N . LEU A 1 171 ? -6.258 0.017 14.205 1.00 96.25 171 LEU A N 1
ATOM 1280 C CA . LEU A 1 171 ? -6.525 0.954 13.114 1.00 96.25 171 LEU A CA 1
ATOM 1281 C C . LEU A 1 171 ? -5.498 2.093 13.030 1.00 96.25 171 LEU A C 1
ATOM 1283 O O . LEU A 1 171 ? -5.094 2.477 11.929 1.00 96.25 171 LEU A O 1
ATOM 1287 N N . TYR A 1 172 ? -5.066 2.657 14.163 1.00 94.69 172 TYR A N 1
ATOM 1288 C CA . TYR A 1 172 ? -4.068 3.731 14.161 1.00 94.69 172 TYR A CA 1
ATOM 1289 C C . TYR A 1 172 ? -2.666 3.237 13.804 1.00 94.69 172 TYR A C 1
ATOM 1291 O O . TYR A 1 172 ? -1.962 3.936 13.072 1.00 94.69 172 TYR A O 1
ATOM 1299 N N . THR A 1 173 ? -2.269 2.053 14.278 1.00 96.38 173 THR A N 1
ATOM 1300 C CA . THR A 1 173 ? -1.011 1.410 13.872 1.00 96.38 173 THR A CA 1
ATOM 1301 C C . THR A 1 173 ? -1.009 1.191 12.364 1.00 96.38 173 THR A C 1
ATOM 1303 O O . THR A 1 173 ? -0.151 1.738 11.670 1.00 96.38 173 THR A O 1
ATOM 1306 N N . TYR A 1 174 ? -2.052 0.539 11.848 1.00 97.62 174 TYR A N 1
ATOM 1307 C CA . TYR A 1 174 ? -2.237 0.297 10.422 1.00 97.62 174 TYR A CA 1
ATOM 1308 C C . TYR A 1 174 ? -2.144 1.571 9.582 1.00 97.62 174 TYR A C 1
ATOM 1310 O O . TYR A 1 174 ? -1.358 1.655 8.639 1.00 97.62 174 TYR A O 1
ATOM 1318 N N . ARG A 1 175 ? -2.909 2.603 9.961 1.00 96.12 175 ARG A N 1
ATOM 1319 C CA . ARG A 1 175 ? -2.913 3.913 9.300 1.00 96.12 175 ARG A CA 1
ATOM 1320 C C . ARG A 1 175 ? -1.505 4.493 9.176 1.00 96.12 175 ARG A C 1
ATOM 1322 O O . ARG A 1 175 ? -1.173 5.049 8.129 1.00 96.12 175 ARG A O 1
ATOM 1329 N N . ASN A 1 176 ? -0.718 4.435 10.248 1.00 94.19 176 ASN A N 1
ATOM 1330 C CA . ASN A 1 176 ? 0.622 5.014 10.274 1.00 94.19 176 ASN A CA 1
ATOM 1331 C C . ASN A 1 176 ? 1.587 4.244 9.369 1.00 94.19 176 ASN A C 1
ATOM 1333 O O . ASN A 1 176 ? 2.387 4.868 8.673 1.00 94.19 176 ASN A O 1
ATOM 1337 N N . GLU A 1 177 ? 1.482 2.917 9.344 1.00 95.25 177 GLU A N 1
ATOM 1338 C CA . GLU A 1 177 ? 2.316 2.061 8.502 1.00 95.25 177 GLU A CA 1
ATOM 1339 C C . GLU A 1 177 ? 2.035 2.290 7.013 1.00 95.25 177 GLU A C 1
ATOM 1341 O O . GLU A 1 177 ? 2.948 2.640 6.262 1.00 95.25 177 GLU A O 1
ATOM 1346 N N . ILE A 1 178 ? 0.768 2.224 6.583 1.00 95.12 178 ILE A N 1
ATOM 1347 C CA . ILE A 1 178 ? 0.428 2.405 5.160 1.00 95.12 178 ILE A CA 1
ATOM 1348 C C . ILE A 1 178 ? 0.686 3.832 4.666 1.00 95.12 178 ILE A C 1
ATOM 1350 O O . ILE A 1 178 ? 1.055 4.033 3.508 1.00 95.12 178 ILE A O 1
ATOM 1354 N N . ALA A 1 179 ? 0.561 4.841 5.537 1.00 94.56 179 ALA A N 1
ATOM 1355 C CA . ALA A 1 179 ? 0.922 6.219 5.205 1.00 94.56 179 ALA A CA 1
ATOM 1356 C C . ALA A 1 179 ? 2.424 6.372 4.897 1.00 94.56 179 ALA A C 1
ATOM 1358 O O . ALA A 1 179 ? 2.825 7.319 4.215 1.00 94.56 179 ALA A O 1
ATOM 1359 N N . GLY A 1 180 ? 3.253 5.440 5.377 1.00 91.94 180 GLY A N 1
ATOM 1360 C CA . GLY A 1 180 ? 4.692 5.400 5.148 1.00 91.94 180 GLY A CA 1
ATOM 1361 C C . GLY A 1 180 ? 5.105 4.958 3.743 1.00 91.94 180 GLY A C 1
ATOM 1362 O O . GLY A 1 180 ? 6.264 5.167 3.379 1.00 91.94 180 GLY A O 1
ATOM 1363 N N . PHE A 1 181 ? 4.195 4.410 2.927 1.00 94.38 181 PHE A N 1
ATOM 1364 C CA . PHE A 1 181 ? 4.530 3.803 1.633 1.00 94.38 181 PHE A CA 1
ATOM 1365 C C . PHE A 1 181 ? 5.373 4.706 0.703 1.00 94.38 181 PHE A C 1
ATOM 1367 O O . PHE A 1 181 ? 6.456 4.277 0.289 1.00 94.38 181 PHE A O 1
ATOM 1374 N N . PRO A 1 182 ? 4.995 5.968 0.402 1.00 91.94 182 PRO A N 1
ATOM 1375 C CA . PRO A 1 182 ? 5.801 6.816 -0.483 1.00 91.94 182 PRO A CA 1
ATOM 1376 C C . PRO A 1 182 ? 7.197 7.110 0.081 1.00 91.94 182 PRO A C 1
ATOM 1378 O O . PRO A 1 182 ? 8.185 7.130 -0.657 1.00 91.94 182 PRO A O 1
ATOM 1381 N N . THR A 1 183 ? 7.290 7.319 1.397 1.00 91.81 183 THR A N 1
ATOM 1382 C CA . THR A 1 183 ? 8.556 7.584 2.091 1.00 91.81 183 THR A CA 1
ATOM 1383 C C . THR A 1 183 ? 9.468 6.368 2.033 1.00 91.81 183 THR A C 1
ATOM 1385 O O . THR A 1 183 ? 10.635 6.503 1.674 1.00 91.81 183 THR A O 1
ATOM 1388 N N . PHE A 1 184 ? 8.932 5.176 2.291 1.00 93.00 184 PHE A N 1
ATOM 1389 C CA . PHE A 1 184 ? 9.687 3.935 2.189 1.00 93.00 184 PHE A CA 1
ATOM 1390 C C . PHE A 1 184 ? 10.263 3.731 0.790 1.00 93.00 184 PHE A C 1
ATOM 1392 O O . PHE A 1 184 ? 11.457 3.474 0.647 1.00 93.00 184 PHE A O 1
ATOM 1399 N N . VAL A 1 185 ? 9.439 3.895 -0.250 1.00 93.94 185 VAL A N 1
ATOM 1400 C CA . VAL A 1 185 ? 9.888 3.709 -1.635 1.00 93.94 185 VAL A CA 1
ATOM 1401 C C . VAL A 1 185 ? 11.001 4.706 -1.974 1.00 93.94 185 VAL A C 1
ATOM 1403 O O . VAL A 1 185 ? 12.013 4.315 -2.555 1.00 93.94 185 VAL A O 1
ATOM 1406 N N . LYS A 1 186 ? 10.868 5.967 -1.537 1.00 91.06 186 LYS A N 1
ATOM 1407 C CA . LYS A 1 186 ? 11.899 7.004 -1.697 1.00 91.06 186 LYS A CA 1
ATOM 1408 C C . LYS A 1 186 ? 13.209 6.629 -1.014 1.00 91.06 186 LYS A C 1
ATOM 1410 O O . LYS A 1 186 ? 14.286 6.804 -1.580 1.00 91.06 186 LYS A O 1
ATOM 1415 N N . GLU A 1 187 ? 13.140 6.194 0.236 1.00 91.44 187 GLU A N 1
ATOM 1416 C CA . GLU A 1 187 ? 14.329 5.845 1.007 1.00 91.44 187 GLU A CA 1
ATOM 1417 C C . GLU A 1 187 ? 15.011 4.613 0.428 1.00 91.44 187 GLU A C 1
ATOM 1419 O O . GLU A 1 187 ? 16.225 4.624 0.238 1.00 91.44 187 GLU A O 1
ATOM 1424 N N . CYS A 1 188 ? 14.236 3.589 0.080 1.00 91.25 188 CYS A N 1
ATOM 1425 C CA . CYS A 1 188 ? 14.735 2.394 -0.577 1.00 91.25 188 CYS A CA 1
ATOM 1426 C C . CYS A 1 188 ? 15.432 2.737 -1.905 1.00 91.25 188 CYS A C 1
ATOM 1428 O O . CYS A 1 188 ? 16.546 2.272 -2.140 1.00 91.25 188 CYS A O 1
ATOM 1430 N N . SER A 1 189 ? 14.841 3.600 -2.744 1.00 88.75 189 SER A N 1
ATOM 1431 C CA . SER A 1 189 ? 15.419 3.950 -4.050 1.00 88.75 189 SER A CA 1
ATOM 1432 C C . SER A 1 189 ? 16.699 4.785 -3.947 1.00 88.75 189 SER A C 1
ATOM 1434 O O . SER A 1 189 ? 17.516 4.775 -4.867 1.00 88.75 189 SER A O 1
ATOM 1436 N N . ASN A 1 190 ? 16.872 5.521 -2.845 1.00 83.31 190 ASN A N 1
ATOM 1437 C CA . ASN A 1 190 ? 18.022 6.398 -2.617 1.00 83.31 190 ASN A CA 1
ATOM 1438 C C . ASN A 1 190 ? 19.196 5.708 -1.912 1.00 83.31 190 ASN A C 1
ATOM 1440 O O . ASN A 1 190 ? 20.301 6.255 -1.914 1.00 83.31 190 ASN A O 1
ATOM 1444 N N . ARG A 1 191 ? 18.995 4.528 -1.309 1.00 76.19 191 ARG A N 1
ATOM 1445 C CA . ARG A 1 191 ? 20.106 3.747 -0.753 1.00 76.19 191 ARG A CA 1
ATOM 1446 C C . ARG A 1 191 ? 20.976 3.247 -1.907 1.00 76.19 191 ARG A C 1
ATOM 1448 O O . ARG A 1 191 ? 20.531 2.456 -2.737 1.00 76.19 191 ARG A O 1
ATOM 1455 N N . ARG A 1 192 ? 22.236 3.690 -1.953 1.00 57.47 192 ARG A N 1
ATOM 1456 C CA . ARG A 1 192 ? 23.270 2.945 -2.679 1.00 57.47 192 ARG A CA 1
ATOM 1457 C C . ARG A 1 192 ? 23.500 1.670 -1.879 1.00 57.47 192 ARG A C 1
ATOM 1459 O O . ARG A 1 192 ? 23.736 1.760 -0.677 1.00 57.47 192 ARG A O 1
ATOM 1466 N N . GLN A 1 193 ? 23.375 0.509 -2.512 1.00 50.44 193 GLN A N 1
ATOM 1467 C CA . GLN A 1 193 ? 23.894 -0.710 -1.908 1.00 50.44 193 GLN A CA 1
ATOM 1468 C C . GLN A 1 193 ? 25.414 -0.533 -1.852 1.00 50.44 193 GLN A C 1
ATOM 1470 O O . GLN A 1 193 ? 26.079 -0.473 -2.885 1.00 50.44 193 GLN A O 1
ATOM 1475 N N . GLU A 1 194 ? 25.935 -0.268 -0.658 1.00 37.06 194 GLU A N 1
ATOM 1476 C CA . GLU A 1 194 ? 27.366 -0.351 -0.399 1.00 37.06 194 GLU A CA 1
ATOM 1477 C C . GLU A 1 194 ? 27.696 -1.845 -0.363 1.00 37.06 194 GLU A C 1
ATOM 1479 O O . GLU A 1 194 ? 27.255 -2.551 0.544 1.00 37.06 194 GLU A O 1
ATOM 1484 N N . ASN A 1 195 ? 28.371 -2.309 -1.418 1.00 36.09 195 ASN A N 1
ATOM 1485 C CA . ASN A 1 195 ? 28.993 -3.632 -1.488 1.00 36.09 195 ASN A CA 1
ATOM 1486 C C . ASN A 1 195 ? 30.153 -3.741 -0.498 1.00 36.09 195 ASN A C 1
ATOM 1488 O O . ASN A 1 195 ? 30.957 -2.778 -0.442 1.00 36.09 195 ASN A O 1
#

pLDDT: mean 79.24, std 22.36, range [28.5, 98.69]

Nearest PDB structures (foldseek):
  6dfk-assembly1_C  TM=3.540E-01  e=3.957E+00  Plasmodium falciparum 3D7
  6dfk-assembly1_A  TM=1.929E-01  e=4.595E+00  Plasmodium falciparum 3D7
  6dfk-assembly1_G  TM=2.324E-01  e=9.227E+00  Plasmodium falciparum 3D7

Radius of gyration: 23.43 Å; Cα contacts (8 Å, |Δi|>4): 170; chains: 1; bounding box: 65×49×87 Å

Secondary structure (DSSP, 8-state):
----------------------------------TTTHHHHHHHHHHHHHHTTSHHHHHHHHHHHHHHHHHHHHHHHHHHHT-SPPPHHHHHHHHHHHHHHHHHHHHHHHHHHTS-PPTTHHHHSTTPPPPHHHHHHHHHHHHHHHHHHHHHHHHHTTS-TTS-HHHHHHHHHHHHHHHTHHHHHHHHHH-----

Solvent-accessible surface area (backbone atoms only — not comparable to full-atom values): 11295 Å² total; per-residue (Å²): 143,89,87,79,87,86,83,87,86,86,77,84,92,77,90,78,91,74,91,71,91,72,93,85,85,90,84,78,84,75,79,81,76,54,84,84,47,59,72,58,51,55,53,52,54,51,51,49,58,59,38,37,48,16,35,33,22,43,52,23,46,41,55,34,29,51,52,42,33,54,42,37,54,48,30,53,49,49,43,61,70,54,72,61,88,78,49,75,49,52,48,54,32,51,57,39,36,54,51,42,35,53,38,28,51,51,38,4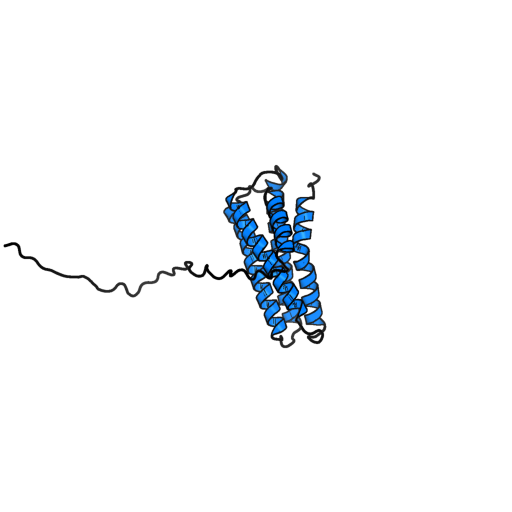5,52,42,49,67,72,56,35,65,68,59,89,61,38,50,76,75,43,32,75,41,68,54,50,71,67,28,40,54,54,45,49,53,38,51,50,51,36,55,52,43,46,56,48,34,47,52,38,52,72,65,41,61,90,81,68,39,72,61,43,53,48,35,48,52,54,34,43,56,56,50,70,38,40,68,58,50,26,52,53,54,47,66,54,74,82,82,127